Protein AF-A0A5A9EUB4-F1 (afdb_monomer_lite)

Sequence (218 aa):
MANELIPLSQNAKLPLGSIQDYVAGNKIEGDQFNATNAVQNVTGAQPTVNNKIAKAEINLPTNLTPIQRLLQKLDNEVKENTQIQGKLSCLECWYDNHSVDGIDGLVKKLNHAGREAQITRALRFKESFVKVLDEWSLYPSAQRILGRCLADAEGEYNDYIHPLVEELPLETIDRLVTERIVIPISDQFGGGELDMDRRTTTGMVYWLAEQCHIRWHK

pLDDT: mean 75.04, std 27.6, range [24.39, 98.19]

Foldseek 3Di:
DDDDDDDDDDDPPPDPDDPDDDDDDDDDDDDDDDDDDDDDDDDDDDDDDDDDPPPPPPCDPPDDDPLSVLLVLQVVCVVVVPWDPDADPLQVVLQAADDDPPQAFLCSQCVVLVNNVCVVLLVVLLVLLVVLCVVCRGPPSSSNLLSVLLVQLLCQCVVPLQVCLVVDDPVVSVVSSCPRRLVVSQVSQPDGPSHCHSSNSSSSQNNSVNSVSHGSHD

Secondary structure (DSSP, 8-state):
----PPPPPP---------------------------------------------------S---HHHHHHHHHHHHHHTT---SS--HHHHGGGS---SSS--SHHHHHHHTT-GGGHHHHHHHHHHHHHHHHHHTT-HHHHHHHHHHHHHHHHHIIIIIGGGTTTS-HHHHHHHHIIIIIHHHHHHHTTSSS---HHHHHHHHHHHHHTTS--S--

Radius of gyration: 25.48 Å; chains: 1; bounding box: 104×55×50 Å

Structure (mmCIF, N/CA/C/O backbone):
data_AF-A0A5A9EUB4-F1
#
_entry.id   AF-A0A5A9EUB4-F1
#
loop_
_atom_site.group_PDB
_atom_site.id
_atom_site.type_symbol
_atom_site.label_atom_id
_atom_site.label_alt_id
_atom_site.label_comp_id
_atom_site.label_asym_id
_atom_site.label_entity_id
_atom_site.label_seq_id
_atom_site.pdbx_PDB_ins_code
_atom_site.Cartn_x
_atom_site.Cartn_y
_atom_site.Cartn_z
_atom_site.occupancy
_atom_site.B_iso_or_equiv
_atom_site.auth_seq_id
_atom_site.auth_comp_id
_atom_site.auth_asym_id
_atom_site.auth_atom_id
_atom_site.pdbx_PDB_model_num
ATOM 1 N N . MET A 1 1 ? -48.040 -0.526 -14.081 1.00 42.75 1 MET A N 1
ATOM 2 C CA . MET A 1 1 ? -46.950 -0.101 -14.982 1.00 42.75 1 MET A CA 1
ATOM 3 C C . MET A 1 1 ? -45.669 -0.655 -14.399 1.00 42.75 1 MET A C 1
ATOM 5 O O . MET A 1 1 ? -45.392 -0.384 -13.239 1.00 42.75 1 MET A O 1
ATOM 9 N N . ALA A 1 2 ? -45.052 -1.586 -15.124 1.00 33.06 2 ALA A N 1
ATOM 10 C CA . ALA A 1 2 ? -44.003 -2.464 -14.627 1.00 33.06 2 ALA A CA 1
ATOM 11 C C . ALA A 1 2 ? -42.670 -1.725 -14.457 1.00 33.06 2 ALA A C 1
ATOM 13 O O . ALA A 1 2 ? -42.334 -0.834 -15.231 1.00 33.06 2 ALA A O 1
ATOM 14 N N . ASN A 1 3 ? -41.969 -2.125 -13.404 1.00 35.69 3 ASN A N 1
ATOM 15 C CA . ASN A 1 3 ? -40.674 -1.657 -12.948 1.00 35.69 3 ASN A CA 1
ATOM 16 C C . ASN A 1 3 ? -39.624 -2.595 -13.568 1.00 35.69 3 ASN A C 1
ATOM 18 O O . ASN A 1 3 ? -39.619 -3.778 -13.226 1.00 35.69 3 ASN A O 1
ATOM 22 N N . GLU A 1 4 ? -38.777 -2.119 -14.481 1.00 31.89 4 GLU A N 1
ATOM 23 C CA . GLU A 1 4 ? -37.652 -2.914 -14.991 1.00 31.89 4 GLU A CA 1
ATOM 24 C C . GLU A 1 4 ? -36.361 -2.504 -14.281 1.00 31.89 4 GLU A C 1
ATOM 26 O O . GLU A 1 4 ? -35.766 -1.456 -14.528 1.00 31.89 4 GLU A O 1
ATOM 31 N N . LEU A 1 5 ? -35.970 -3.364 -13.342 1.00 33.91 5 LEU A N 1
ATOM 32 C CA . LEU A 1 5 ? -34.666 -3.405 -12.699 1.00 33.91 5 LEU A CA 1
ATOM 33 C C . LEU A 1 5 ? -33.641 -3.951 -13.699 1.00 33.91 5 LEU A C 1
ATOM 35 O O . LEU A 1 5 ? -33.781 -5.073 -14.182 1.00 33.91 5 LEU A O 1
ATOM 39 N N . ILE A 1 6 ? -32.586 -3.186 -13.964 1.00 33.81 6 ILE A N 1
ATOM 40 C CA . ILE A 1 6 ? -31.384 -3.678 -14.645 1.00 33.81 6 ILE A CA 1
ATOM 41 C C . ILE A 1 6 ? -30.583 -4.502 -13.618 1.00 33.81 6 ILE A C 1
ATOM 43 O O . ILE A 1 6 ? -30.228 -3.954 -12.570 1.00 33.81 6 ILE A O 1
ATOM 47 N N . PRO A 1 7 ? -30.290 -5.794 -13.852 1.00 31.59 7 PRO A N 1
ATOM 48 C CA . PRO A 1 7 ? -29.525 -6.594 -12.904 1.00 31.59 7 PRO A CA 1
ATOM 49 C C . PRO A 1 7 ? -28.030 -6.265 -13.005 1.00 31.59 7 PRO A C 1
ATOM 51 O O . PRO A 1 7 ? -27.428 -6.338 -14.077 1.00 31.59 7 PRO A O 1
ATOM 54 N N . LEU A 1 8 ? -27.422 -5.920 -11.865 1.00 30.20 8 LEU A N 1
ATOM 55 C CA . LEU A 1 8 ? -25.971 -5.815 -11.720 1.00 30.20 8 LEU A CA 1
ATOM 56 C C . LEU A 1 8 ? -25.345 -7.201 -11.917 1.00 30.20 8 LEU A C 1
ATOM 58 O O . LEU A 1 8 ? -25.639 -8.151 -11.191 1.00 30.20 8 LEU A O 1
ATOM 62 N N . SER A 1 9 ? -24.510 -7.281 -12.950 1.00 32.72 9 SER A N 1
ATOM 63 C CA . SER A 1 9 ? -23.773 -8.455 -13.403 1.00 32.72 9 SER A CA 1
ATOM 64 C C . SER A 1 9 ? -23.031 -9.168 -12.272 1.00 32.72 9 SER A C 1
ATOM 66 O O . SER A 1 9 ? -22.270 -8.571 -11.513 1.00 32.72 9 SER A O 1
ATOM 68 N N . GLN A 1 10 ? -23.233 -10.480 -12.237 1.00 30.34 10 GLN A N 1
ATOM 69 C CA . GLN A 1 10 ? -22.580 -11.465 -11.390 1.00 30.34 10 GLN A CA 1
ATOM 70 C C . GLN A 1 10 ? -21.082 -11.603 -11.726 1.00 30.34 10 GLN A C 1
ATOM 72 O O . GLN A 1 10 ? -20.691 -11.522 -12.886 1.00 30.34 10 GLN A O 1
ATOM 77 N N . ASN A 1 11 ? -20.274 -11.844 -10.688 1.00 36.06 11 ASN A N 1
ATOM 78 C CA . ASN A 1 11 ? -19.006 -12.589 -10.660 1.00 36.06 11 ASN A CA 1
ATOM 79 C C . ASN A 1 11 ? -18.255 -12.778 -11.995 1.00 36.06 11 ASN A C 1
ATOM 81 O O . ASN A 1 11 ? -18.396 -13.809 -12.653 1.00 36.06 11 ASN A O 1
ATOM 85 N N . ALA A 1 12 ? -17.329 -11.869 -12.310 1.00 26.09 12 ALA A N 1
ATOM 86 C CA . ALA A 1 12 ? -16.241 -12.166 -13.238 1.00 26.09 12 ALA A CA 1
ATOM 87 C C . ALA A 1 12 ? -15.157 -12.974 -12.502 1.00 26.09 12 ALA A C 1
ATOM 89 O O . ALA A 1 12 ? -14.194 -12.436 -11.961 1.00 26.09 12 ALA A O 1
ATOM 90 N N . LYS A 1 13 ? -15.355 -14.292 -12.441 1.00 30.88 13 LYS A N 1
ATOM 91 C CA . LYS A 1 13 ? -14.316 -15.257 -12.078 1.00 30.88 13 LYS A CA 1
ATOM 92 C C . LYS A 1 13 ? -13.362 -15.338 -13.275 1.00 30.88 13 LYS A C 1
ATOM 94 O O . LYS A 1 13 ? -13.752 -15.851 -14.322 1.00 30.88 13 LYS A O 1
ATOM 99 N N . LEU A 1 14 ? -12.156 -14.783 -13.157 1.00 28.53 14 LEU A N 1
ATOM 100 C CA . LEU A 1 14 ? -11.116 -14.957 -14.177 1.00 28.53 14 LEU A CA 1
ATOM 101 C C . LEU A 1 14 ? -10.812 -16.464 -14.319 1.00 28.53 14 LEU A C 1
ATOM 103 O O . LEU A 1 14 ? -10.686 -17.148 -13.297 1.00 28.53 14 LEU A O 1
ATOM 107 N N . PRO A 1 15 ? -10.740 -17.020 -15.541 1.00 26.53 15 PRO A N 1
ATOM 108 C CA . PRO A 1 15 ? -10.524 -18.447 -15.726 1.00 26.53 15 PRO A CA 1
ATOM 109 C C . PRO A 1 15 ? -9.063 -18.801 -15.422 1.00 26.53 15 PRO A C 1
ATOM 111 O O . PRO A 1 15 ? -8.155 -18.430 -16.161 1.00 26.53 15 PRO A O 1
ATOM 114 N N . LEU A 1 16 ? -8.840 -19.554 -14.344 1.00 33.09 16 LEU A N 1
ATOM 115 C CA . LEU A 1 16 ? -7.591 -20.280 -14.116 1.00 33.09 16 LEU A CA 1
ATOM 116 C C . LEU A 1 16 ? -7.571 -21.485 -15.065 1.00 33.09 16 LEU A C 1
ATOM 118 O O . LEU A 1 16 ? -8.216 -22.501 -14.810 1.00 33.09 16 LEU A O 1
ATOM 122 N N . GLY A 1 17 ? -6.884 -21.338 -16.198 1.00 27.50 17 GLY A N 1
ATOM 123 C CA . GLY A 1 17 ? -6.583 -22.446 -17.100 1.00 27.50 17 GLY A CA 1
ATOM 124 C C . GLY A 1 17 ? -5.621 -23.432 -16.435 1.00 27.50 17 GLY A C 1
ATOM 125 O O . GLY A 1 17 ? -4.594 -23.040 -15.889 1.00 27.50 17 GLY A O 1
ATOM 126 N N . SER A 1 18 ? -5.975 -24.714 -16.472 1.00 26.03 18 SER A N 1
ATOM 127 C CA . SER A 1 18 ? -5.187 -25.845 -15.983 1.00 26.03 18 SER A CA 1
ATOM 128 C C . SER A 1 18 ? -3.840 -25.956 -16.707 1.00 26.03 18 SER A C 1
ATOM 130 O O . SER A 1 18 ? -3.810 -26.162 -17.919 1.00 26.03 18 SER A O 1
ATOM 132 N N . ILE A 1 19 ? -2.733 -25.871 -15.966 1.00 28.48 19 ILE A N 1
ATOM 133 C CA . ILE A 1 19 ? -1.380 -26.114 -16.480 1.00 28.48 19 ILE A CA 1
ATOM 134 C C . ILE A 1 19 ? -1.056 -27.593 -16.262 1.00 28.48 19 ILE A C 1
ATOM 136 O O . ILE A 1 19 ? -0.708 -27.994 -15.152 1.00 28.48 19 ILE A O 1
ATOM 140 N N . GLN A 1 20 ? -1.182 -28.411 -17.308 1.00 26.59 20 GLN A N 1
ATOM 141 C CA . GLN A 1 20 ? -0.582 -29.749 -17.302 1.00 26.59 20 GLN A CA 1
ATOM 142 C C . GLN A 1 20 ? 0.137 -30.160 -18.586 1.00 26.59 20 GLN A C 1
ATOM 144 O O . GLN A 1 20 ? 0.770 -31.205 -18.592 1.00 26.59 20 GLN A O 1
ATOM 149 N N . ASP A 1 21 ? 0.201 -29.313 -19.604 1.00 26.91 21 ASP A N 1
ATOM 150 C CA . ASP A 1 21 ? 1.035 -29.569 -20.773 1.00 26.91 21 ASP A CA 1
ATOM 151 C C . ASP A 1 21 ? 1.905 -28.341 -20.988 1.00 26.91 21 ASP A C 1
ATOM 153 O O . ASP A 1 21 ? 1.350 -27.260 -21.078 1.00 26.91 21 ASP A O 1
ATOM 157 N N . TYR A 1 22 ? 3.231 -28.495 -20.937 1.00 26.75 22 TYR A N 1
ATOM 158 C CA . TYR A 1 22 ? 4.267 -27.770 -21.698 1.00 26.75 22 TYR A CA 1
ATOM 159 C C . TYR A 1 22 ? 5.630 -28.003 -21.024 1.00 26.75 22 TYR A C 1
ATOM 161 O O . TYR A 1 22 ? 6.136 -27.204 -20.241 1.00 26.75 22 TYR A O 1
ATOM 169 N N . VAL A 1 23 ? 6.232 -29.148 -21.351 1.00 28.39 23 VAL A N 1
ATOM 170 C CA . VAL A 1 23 ? 7.659 -29.436 -21.164 1.00 28.39 23 VAL A CA 1
ATOM 171 C C . VAL A 1 23 ? 8.315 -29.334 -22.540 1.00 28.39 23 VAL A C 1
ATOM 173 O O . VAL A 1 23 ? 7.938 -30.113 -23.411 1.00 28.39 23 VAL A O 1
ATOM 176 N N . ALA A 1 24 ? 9.281 -28.423 -22.733 1.00 25.78 24 ALA A N 1
ATOM 177 C CA . ALA A 1 24 ? 10.498 -28.640 -23.541 1.00 25.78 24 ALA A CA 1
ATOM 178 C C . ALA A 1 24 ? 11.364 -27.366 -23.711 1.00 25.78 24 ALA A C 1
ATOM 180 O O . ALA A 1 24 ? 10.926 -26.396 -24.318 1.00 25.78 24 ALA A O 1
ATOM 181 N N . GLY A 1 25 ? 12.637 -27.471 -23.295 1.00 24.39 25 GLY A N 1
ATOM 182 C CA . GLY A 1 25 ? 13.804 -26.735 -23.824 1.00 24.39 25 GLY A CA 1
ATOM 183 C C . GLY A 1 25 ? 14.043 -25.324 -23.261 1.00 24.39 25 GLY A C 1
ATOM 184 O O . GLY A 1 25 ? 13.111 -24.563 -23.082 1.00 24.39 25 GLY A O 1
ATOM 185 N N . ASN A 1 26 ? 15.253 -24.851 -22.960 1.00 26.22 26 ASN A N 1
ATOM 186 C CA . ASN A 1 26 ? 16.609 -25.393 -23.028 1.00 26.22 26 ASN A CA 1
ATOM 187 C C . ASN A 1 26 ? 17.474 -24.646 -21.990 1.00 26.22 26 ASN A C 1
ATOM 189 O O . ASN A 1 26 ? 17.298 -23.452 -21.763 1.00 26.22 26 ASN A O 1
ATOM 193 N N . LYS A 1 27 ? 18.429 -25.363 -21.388 1.00 28.70 27 LYS A N 1
ATOM 194 C CA . LYS A 1 27 ? 19.506 -24.843 -20.528 1.00 28.70 27 LYS A CA 1
ATOM 195 C C . LYS A 1 27 ? 20.455 -23.954 -21.346 1.00 28.70 27 LYS A C 1
ATOM 197 O O . LYS A 1 27 ? 20.851 -24.369 -22.432 1.00 28.70 27 LYS A O 1
ATOM 202 N N . ILE A 1 28 ? 20.916 -22.833 -20.787 1.00 30.14 28 ILE A N 1
ATOM 203 C CA . ILE A 1 28 ? 22.169 -22.199 -21.227 1.00 30.14 28 ILE A CA 1
ATOM 204 C C . ILE A 1 28 ? 22.994 -21.828 -19.985 1.00 30.14 28 ILE A C 1
ATOM 206 O O . ILE A 1 28 ? 22.620 -20.953 -19.209 1.00 30.14 28 ILE A O 1
ATOM 210 N N . GLU A 1 29 ? 24.082 -22.571 -19.780 1.00 25.83 29 GLU A N 1
ATOM 211 C CA . GLU A 1 29 ? 25.181 -22.289 -18.851 1.00 25.83 29 GLU A CA 1
ATOM 212 C C . GLU A 1 29 ? 26.332 -21.637 -19.633 1.00 25.83 29 GLU A C 1
ATOM 214 O O . GLU A 1 29 ? 26.641 -22.088 -20.733 1.00 25.83 29 GLU A O 1
ATOM 219 N N . GLY A 1 30 ? 27.007 -20.666 -19.004 1.00 26.28 30 GLY A N 1
ATOM 220 C CA . GLY A 1 30 ? 28.387 -20.268 -19.309 1.00 26.28 30 GLY A CA 1
ATOM 221 C C . GLY A 1 30 ? 28.562 -18.996 -20.142 1.00 26.28 30 GLY A C 1
ATOM 222 O O . GLY A 1 30 ? 28.129 -18.934 -21.282 1.00 26.28 30 GLY A O 1
ATOM 223 N N . ASP A 1 31 ? 29.245 -17.990 -19.585 1.00 30.00 31 ASP A N 1
ATOM 224 C CA . ASP A 1 31 ? 30.606 -17.693 -20.052 1.00 30.00 31 ASP A CA 1
ATOM 225 C C . ASP A 1 31 ? 31.360 -16.721 -19.131 1.00 30.00 31 ASP A C 1
ATOM 227 O O . ASP A 1 31 ? 30.829 -15.732 -18.622 1.00 30.00 31 ASP A O 1
ATOM 231 N N . GLN A 1 32 ? 32.628 -17.063 -18.894 1.00 27.11 32 GLN A N 1
ATOM 232 C CA . GLN A 1 32 ? 33.607 -16.302 -18.125 1.00 27.11 32 GLN A CA 1
ATOM 233 C C . GLN A 1 32 ? 34.338 -15.305 -19.027 1.00 27.11 32 GLN A C 1
ATOM 235 O O . GLN A 1 32 ? 34.775 -15.660 -20.120 1.00 27.11 32 GLN A O 1
ATOM 240 N N . PHE A 1 33 ? 34.540 -14.075 -18.552 1.00 29.94 33 PHE A N 1
ATOM 241 C CA . PHE A 1 33 ? 35.296 -13.058 -19.283 1.00 29.94 33 PHE A CA 1
ATOM 242 C C . PHE A 1 33 ? 36.744 -12.984 -18.769 1.00 29.94 33 PHE A C 1
ATOM 244 O O . PHE A 1 33 ? 36.997 -12.556 -17.643 1.00 29.94 33 PHE A O 1
ATOM 251 N N . ASN A 1 34 ? 37.689 -13.410 -19.612 1.00 27.33 34 ASN A N 1
ATOM 252 C CA . ASN A 1 34 ? 39.134 -13.254 -19.425 1.00 27.33 34 ASN A CA 1
ATOM 253 C C . ASN A 1 34 ? 39.579 -11.847 -19.851 1.00 27.33 34 ASN A C 1
ATOM 255 O O . ASN A 1 34 ? 39.230 -11.381 -20.934 1.00 27.33 34 ASN A O 1
ATOM 259 N N . ALA A 1 35 ? 40.416 -11.202 -19.037 1.00 29.55 35 ALA A N 1
ATOM 260 C CA . ALA A 1 35 ? 41.065 -9.937 -19.364 1.00 29.55 35 ALA A CA 1
ATOM 261 C C . ALA A 1 35 ? 42.562 -10.153 -19.621 1.00 29.55 35 ALA A C 1
ATOM 263 O O . ALA A 1 35 ? 43.300 -10.552 -18.721 1.00 29.55 35 ALA A O 1
ATOM 264 N N . THR A 1 36 ? 43.040 -9.838 -20.827 1.00 29.45 36 THR A N 1
ATOM 265 C CA . THR A 1 36 ? 44.450 -9.495 -21.077 1.00 29.45 36 THR A CA 1
ATOM 266 C C . THR A 1 36 ? 44.557 -8.658 -22.351 1.00 29.45 36 THR A C 1
ATOM 268 O O . THR A 1 36 ? 44.078 -9.085 -23.397 1.00 29.45 36 THR A O 1
ATOM 271 N N . ASN A 1 37 ? 45.167 -7.469 -22.266 1.00 31.09 37 ASN A N 1
ATOM 272 C CA . ASN A 1 37 ? 46.333 -7.075 -23.073 1.00 31.09 37 ASN A CA 1
ATOM 273 C C . ASN A 1 37 ? 46.748 -5.622 -22.791 1.00 31.09 37 ASN A C 1
ATOM 275 O O . ASN A 1 37 ? 45.941 -4.698 -22.809 1.00 31.09 37 ASN A O 1
ATOM 279 N N . ALA A 1 38 ? 48.048 -5.455 -22.557 1.00 28.44 38 ALA A N 1
ATOM 280 C CA . ALA A 1 38 ? 48.774 -4.198 -22.441 1.00 28.44 38 ALA A CA 1
ATOM 281 C C . ALA A 1 38 ? 49.692 -4.030 -23.661 1.00 28.44 38 ALA A C 1
ATOM 283 O O . ALA A 1 38 ? 50.283 -5.025 -24.068 1.00 28.44 38 ALA A O 1
ATOM 284 N N . VAL A 1 39 ? 49.889 -2.800 -24.166 1.00 30.39 39 VAL A N 1
ATOM 285 C CA . VAL A 1 39 ? 51.114 -2.359 -24.879 1.00 30.39 39 VAL A CA 1
ATOM 286 C C . VAL A 1 39 ? 51.312 -0.841 -24.683 1.00 30.39 39 VAL A C 1
ATOM 288 O O . VAL A 1 39 ? 50.345 -0.082 -24.693 1.00 30.39 39 VAL A O 1
ATOM 291 N N . GLN A 1 40 ? 52.567 -0.410 -24.488 1.00 31.11 40 GLN A N 1
ATOM 292 C CA . GLN A 1 40 ? 53.024 0.967 -24.239 1.00 31.11 40 GLN A CA 1
ATOM 293 C C . GLN A 1 40 ? 53.609 1.704 -25.476 1.00 31.11 40 GLN A C 1
ATOM 295 O O . GLN A 1 40 ? 54.261 1.080 -26.304 1.00 31.11 40 GLN A O 1
ATOM 300 N N . ASN A 1 41 ? 53.455 3.045 -25.451 1.00 31.95 41 ASN A N 1
ATOM 301 C CA . ASN A 1 41 ? 54.346 4.184 -25.814 1.00 31.95 41 ASN A CA 1
ATOM 302 C C . ASN A 1 41 ? 54.985 4.375 -27.209 1.00 31.95 41 ASN A C 1
ATOM 304 O O . ASN A 1 41 ? 55.803 3.553 -27.591 1.00 31.95 41 ASN A O 1
ATOM 308 N N . VAL A 1 42 ? 54.829 5.595 -27.792 1.00 29.42 42 VAL A N 1
ATOM 309 C CA . VAL A 1 42 ? 55.926 6.497 -28.273 1.00 29.42 42 VAL A CA 1
ATOM 310 C C . VAL A 1 42 ? 55.485 7.999 -28.327 1.00 29.42 42 VAL A C 1
ATOM 312 O O . VAL A 1 42 ? 54.312 8.307 -28.490 1.00 29.42 42 VAL A O 1
ATOM 315 N N . THR A 1 43 ? 56.462 8.904 -28.162 1.00 28.47 43 THR A N 1
ATOM 316 C CA . THR A 1 43 ? 56.565 10.373 -27.889 1.00 28.47 43 THR A CA 1
ATOM 317 C C . THR A 1 43 ? 56.083 11.445 -28.907 1.00 28.47 43 THR A C 1
ATOM 319 O O . THR A 1 43 ? 56.260 11.260 -30.105 1.00 28.47 43 THR A O 1
ATOM 322 N N . GLY A 1 44 ? 55.728 12.660 -28.411 1.00 25.64 44 GLY A N 1
ATOM 323 C CA . GLY A 1 44 ? 56.150 13.968 -28.995 1.00 25.64 44 GLY A CA 1
ATOM 324 C C . GLY A 1 44 ? 55.126 15.125 -29.208 1.00 25.64 44 GLY A C 1
ATOM 325 O O . GLY A 1 44 ? 54.321 15.053 -30.122 1.00 25.64 44 GLY A O 1
ATOM 326 N N . ALA A 1 45 ? 55.304 16.241 -28.466 1.00 28.47 45 ALA A N 1
ATOM 327 C CA . ALA A 1 45 ? 54.911 17.661 -28.713 1.00 28.47 45 ALA A CA 1
ATOM 328 C C . ALA A 1 45 ? 53.435 18.167 -28.583 1.00 28.47 45 ALA A C 1
ATOM 330 O O . ALA A 1 45 ? 52.489 17.602 -29.113 1.00 28.47 45 ALA A O 1
ATOM 331 N N . GLN A 1 46 ? 53.275 19.316 -27.897 1.00 31.19 46 GLN A N 1
ATOM 332 C CA . GLN A 1 46 ? 52.064 20.150 -27.679 1.00 31.19 46 GLN A CA 1
ATOM 333 C C . GLN A 1 46 ? 52.221 21.497 -28.440 1.00 31.19 46 GLN A C 1
ATOM 335 O O . GLN A 1 46 ? 53.370 21.906 -28.626 1.00 31.19 46 GLN A O 1
ATOM 340 N N . PRO A 1 47 ? 51.143 22.199 -28.882 1.00 36.34 47 PRO A N 1
ATOM 341 C CA . PRO A 1 47 ? 50.361 23.049 -27.966 1.00 36.34 47 PRO A CA 1
ATOM 342 C C . PRO A 1 47 ? 48.832 23.115 -28.210 1.00 36.34 47 PRO A C 1
ATOM 344 O O . PRO A 1 47 ? 48.350 23.425 -29.293 1.00 36.34 47 PRO A O 1
ATOM 347 N N . THR A 1 48 ? 48.086 22.883 -27.127 1.00 31.61 48 THR A N 1
ATOM 348 C CA . THR A 1 48 ? 46.894 23.610 -26.633 1.00 31.61 48 THR A CA 1
ATOM 349 C C . THR A 1 48 ? 46.023 24.422 -27.607 1.00 31.61 48 THR A C 1
ATOM 351 O O . THR A 1 48 ? 46.356 25.552 -27.964 1.00 31.61 48 THR A O 1
ATOM 354 N N . VAL A 1 49 ? 44.785 23.949 -27.804 1.00 30.88 49 VAL A N 1
ATOM 355 C CA . VAL A 1 49 ? 43.595 24.801 -27.983 1.00 30.88 49 VAL A CA 1
ATOM 356 C C . VAL A 1 49 ? 42.576 24.401 -26.914 1.00 30.88 49 VAL A C 1
ATOM 358 O O . VAL A 1 49 ? 41.959 23.341 -26.977 1.00 30.88 49 VAL A O 1
ATOM 361 N N . ASN A 1 50 ? 42.445 25.237 -25.883 1.00 30.92 50 ASN A N 1
ATOM 362 C CA . ASN A 1 50 ? 41.500 25.043 -24.787 1.00 30.92 50 ASN A CA 1
ATOM 363 C C . ASN A 1 50 ? 40.084 25.377 -25.257 1.00 30.92 50 ASN A C 1
ATOM 365 O O . ASN A 1 50 ? 39.705 26.547 -25.260 1.00 30.92 50 ASN A O 1
ATOM 369 N N . ASN A 1 51 ? 39.281 24.364 -25.578 1.00 37.69 51 ASN A N 1
ATOM 370 C CA . ASN A 1 51 ? 37.831 24.518 -25.611 1.00 37.69 51 ASN A CA 1
ATOM 371 C C . ASN A 1 51 ? 37.247 23.809 -24.385 1.00 37.69 51 ASN A C 1
ATOM 373 O O . ASN A 1 51 ? 37.083 22.589 -24.360 1.00 37.69 51 ASN A O 1
ATOM 377 N N . LYS A 1 52 ? 37.018 24.583 -23.318 1.00 39.50 52 LYS A N 1
ATOM 378 C CA . LYS A 1 52 ? 36.377 24.111 -22.088 1.00 39.50 52 LYS A CA 1
ATOM 379 C C . LYS A 1 52 ? 34.908 23.808 -22.380 1.00 39.50 52 LYS A C 1
ATOM 381 O O . LYS A 1 52 ? 34.052 24.666 -22.201 1.00 39.50 52 LYS A O 1
ATOM 386 N N . ILE A 1 53 ? 34.613 22.574 -22.769 1.00 39.09 53 ILE A N 1
ATOM 387 C CA . ILE A 1 53 ? 33.296 21.990 -22.522 1.00 39.09 53 ILE A CA 1
ATOM 388 C C . ILE A 1 53 ? 33.448 21.200 -21.230 1.00 39.09 53 ILE A C 1
ATOM 390 O O . ILE A 1 53 ? 33.889 20.053 -21.233 1.00 39.09 53 ILE A O 1
ATOM 394 N N . ALA A 1 54 ? 33.151 21.852 -20.106 1.00 33.84 54 ALA A N 1
ATOM 395 C CA . ALA A 1 54 ? 32.988 21.162 -18.839 1.00 33.84 54 ALA A CA 1
ATOM 396 C C . ALA A 1 54 ? 31.753 20.261 -18.963 1.00 33.84 54 ALA A C 1
ATOM 398 O O . ALA A 1 54 ? 30.626 20.695 -18.736 1.00 33.84 54 ALA A O 1
ATOM 399 N N . LYS A 1 55 ? 31.956 19.007 -19.376 1.00 37.44 55 LYS A N 1
ATOM 400 C CA . LYS A 1 55 ? 30.993 17.951 -19.080 1.00 37.44 55 LYS A CA 1
ATOM 401 C C . LYS A 1 55 ? 31.044 17.778 -17.571 1.00 37.44 55 LYS A C 1
ATOM 403 O O . LYS A 1 55 ? 32.044 17.311 -17.037 1.00 37.44 55 LYS A O 1
ATOM 408 N N . ALA A 1 56 ? 30.002 18.241 -16.890 1.00 36.59 56 ALA A N 1
ATOM 409 C CA . ALA A 1 56 ? 29.770 17.874 -15.508 1.00 36.59 56 ALA A CA 1
ATOM 410 C C . ALA A 1 56 ? 29.588 16.351 -15.478 1.00 36.59 56 ALA A C 1
ATOM 412 O O . ALA A 1 56 ? 28.521 15.838 -15.807 1.00 36.59 56 ALA A O 1
ATOM 413 N N . GLU A 1 57 ? 30.657 15.622 -15.166 1.00 38.84 57 GLU A N 1
ATOM 414 C CA . GLU A 1 57 ? 30.561 14.233 -14.743 1.00 38.84 57 GLU A CA 1
ATOM 415 C C . GLU A 1 57 ? 29.800 14.240 -13.421 1.00 38.84 57 GLU A C 1
ATOM 417 O O . GLU A 1 57 ? 30.337 14.550 -12.354 1.00 38.84 57 GLU A O 1
ATOM 422 N N . ILE A 1 58 ? 28.498 13.974 -13.508 1.00 45.38 58 ILE A N 1
ATOM 423 C CA . ILE A 1 58 ? 27.681 13.673 -12.344 1.00 45.38 58 ILE A CA 1
ATOM 424 C C . ILE A 1 58 ? 28.246 12.362 -11.799 1.00 45.38 58 ILE A C 1
ATOM 426 O O . ILE A 1 58 ? 27.985 11.291 -12.343 1.00 45.38 58 ILE A O 1
ATOM 430 N N . ASN A 1 59 ? 29.079 12.458 -10.763 1.00 46.53 59 ASN A N 1
ATOM 431 C CA . ASN A 1 59 ? 29.524 11.316 -9.975 1.00 46.53 59 ASN A CA 1
ATOM 432 C C . ASN A 1 59 ? 28.289 10.705 -9.302 1.00 46.53 59 ASN A C 1
ATOM 434 O O . ASN A 1 59 ? 27.916 11.085 -8.193 1.00 46.53 59 ASN A O 1
ATOM 438 N N . LEU A 1 60 ? 27.610 9.799 -10.007 1.00 47.94 60 LEU A N 1
ATOM 439 C CA . LEU A 1 60 ? 26.534 9.002 -9.442 1.00 47.94 60 LEU A CA 1
ATOM 440 C C . LEU A 1 60 ? 27.177 8.038 -8.430 1.00 47.94 60 LEU A C 1
ATOM 442 O O . LEU A 1 60 ? 28.110 7.323 -8.805 1.00 47.94 60 LEU A O 1
ATOM 446 N N . PRO A 1 61 ? 26.753 8.024 -7.155 1.00 51.31 61 PRO A N 1
ATOM 447 C CA . PRO A 1 61 ? 27.365 7.163 -6.152 1.00 51.31 61 PRO A CA 1
ATOM 448 C C . PRO A 1 61 ? 27.286 5.702 -6.607 1.00 51.31 61 PRO A C 1
ATOM 450 O O . PRO A 1 61 ? 26.213 5.176 -6.892 1.00 51.31 61 PRO A O 1
ATOM 453 N N . THR A 1 62 ? 28.439 5.039 -6.663 1.00 61.62 62 THR A N 1
ATOM 454 C CA . THR A 1 62 ? 28.652 3.710 -7.262 1.00 61.62 62 THR A CA 1
ATOM 455 C C . THR A 1 62 ? 27.951 2.558 -6.525 1.00 61.62 62 THR A C 1
ATOM 457 O O . THR A 1 62 ? 28.092 1.402 -6.913 1.00 61.62 62 THR A O 1
ATOM 460 N N . ASN A 1 63 ? 27.174 2.845 -5.475 1.00 78.19 63 ASN A N 1
ATOM 461 C CA . ASN A 1 63 ? 26.412 1.865 -4.706 1.00 78.19 63 ASN A CA 1
ATOM 462 C C . ASN A 1 63 ? 24.917 2.182 -4.758 1.00 78.19 63 ASN A C 1
ATOM 464 O O . ASN A 1 63 ? 24.359 2.792 -3.849 1.00 78.19 63 ASN A O 1
ATOM 468 N N . LEU A 1 64 ? 24.256 1.719 -5.818 1.00 80.50 64 LEU A N 1
ATOM 469 C CA . LEU A 1 64 ? 22.798 1.721 -5.886 1.00 80.50 64 LEU A CA 1
ATOM 470 C C . LEU A 1 64 ? 22.227 0.814 -4.795 1.00 80.50 64 LEU A C 1
ATOM 472 O O . LEU A 1 64 ? 22.678 -0.331 -4.627 1.00 80.50 64 LEU A O 1
ATOM 476 N N . THR A 1 65 ? 21.202 1.304 -4.105 1.00 86.69 65 THR A N 1
ATOM 477 C CA . THR A 1 65 ? 20.387 0.500 -3.189 1.00 86.69 65 THR A CA 1
ATOM 478 C C . THR A 1 65 ? 19.701 -0.647 -3.946 1.00 86.69 65 THR A C 1
ATOM 480 O O . THR A 1 65 ? 19.516 -0.562 -5.166 1.00 86.69 65 THR A O 1
ATOM 483 N N . PRO A 1 66 ? 19.282 -1.730 -3.264 1.00 87.44 66 PRO A N 1
ATOM 484 C CA . PRO A 1 66 ? 18.578 -2.832 -3.921 1.00 87.44 66 PRO A CA 1
ATOM 485 C C . PRO A 1 66 ? 17.352 -2.384 -4.727 1.00 87.44 66 PRO A C 1
ATOM 487 O O . PRO A 1 66 ? 17.106 -2.924 -5.802 1.00 87.44 66 PRO A O 1
ATOM 490 N N . ILE A 1 67 ? 16.623 -1.369 -4.245 1.00 87.94 67 ILE A N 1
ATOM 491 C CA . ILE A 1 67 ? 15.433 -0.858 -4.931 1.00 87.94 67 ILE A CA 1
ATOM 492 C C . ILE A 1 67 ? 15.788 -0.050 -6.181 1.00 87.94 67 ILE A C 1
ATOM 494 O O . ILE A 1 67 ? 15.206 -0.272 -7.236 1.00 87.94 67 ILE A O 1
ATOM 498 N N . GLN A 1 68 ? 16.830 0.783 -6.119 1.00 88.25 68 GLN A N 1
ATOM 499 C CA . GLN A 1 68 ? 17.325 1.520 -7.286 1.00 88.25 68 GLN A CA 1
ATOM 500 C C . GLN A 1 68 ? 17.826 0.579 -8.388 1.00 88.25 68 GLN A C 1
ATOM 502 O O . GLN A 1 68 ? 17.624 0.850 -9.567 1.00 88.25 68 GLN A O 1
ATOM 507 N N . ARG A 1 69 ? 18.436 -0.558 -8.023 1.00 90.50 69 ARG A N 1
ATOM 508 C CA . ARG A 1 69 ? 18.822 -1.588 -9.004 1.00 90.50 69 ARG A CA 1
ATOM 509 C C . ARG A 1 69 ? 17.610 -2.230 -9.672 1.00 90.50 69 ARG A C 1
ATOM 511 O O . ARG A 1 69 ? 17.691 -2.555 -10.850 1.00 90.50 69 ARG A O 1
ATOM 518 N N . LEU A 1 70 ? 16.519 -2.450 -8.935 1.00 90.75 70 LEU A N 1
ATOM 519 C CA . LEU A 1 70 ? 15.283 -2.989 -9.507 1.00 90.75 70 LEU A CA 1
ATOM 520 C C . LEU A 1 70 ? 14.615 -1.982 -10.445 1.00 90.75 70 LEU A C 1
ATOM 522 O O . LEU A 1 70 ? 14.198 -2.380 -11.524 1.00 90.75 70 LEU A O 1
ATOM 526 N N . LEU A 1 71 ? 14.585 -0.698 -10.083 1.00 90.75 71 LEU A N 1
ATOM 527 C CA . LEU A 1 71 ? 14.056 0.362 -10.947 1.00 90.75 71 LEU A CA 1
ATOM 528 C C . LEU A 1 71 ? 14.852 0.469 -12.255 1.00 90.75 71 LEU A C 1
ATOM 530 O O . LEU A 1 71 ? 14.270 0.421 -13.328 1.00 90.75 71 LEU A O 1
ATOM 534 N N . GLN A 1 72 ? 16.187 0.464 -12.189 1.00 90.56 72 GLN A N 1
ATOM 535 C CA . GLN A 1 72 ? 17.012 0.453 -13.404 1.00 90.56 72 GLN A CA 1
ATOM 536 C C . GLN A 1 72 ? 16.804 -0.794 -14.269 1.00 90.56 72 GLN A C 1
ATOM 538 O O . GLN A 1 72 ? 16.867 -0.719 -15.495 1.00 90.56 72 GLN A O 1
ATOM 543 N N . LYS A 1 73 ? 16.594 -1.961 -13.648 1.00 92.25 73 LYS A N 1
ATOM 544 C CA . LYS A 1 73 ? 16.260 -3.179 -14.394 1.00 92.25 73 LYS A CA 1
ATOM 545 C C . LYS A 1 73 ? 14.902 -3.056 -15.066 1.00 92.25 73 LYS A C 1
ATOM 547 O O . LYS A 1 73 ? 14.800 -3.440 -16.223 1.00 92.25 73 LYS A O 1
ATOM 552 N N . LEU A 1 74 ? 13.912 -2.494 -14.377 1.00 92.75 74 LEU A N 1
ATOM 553 C CA . LEU A 1 74 ? 12.596 -2.243 -14.945 1.00 92.75 74 LEU A CA 1
ATOM 554 C C . LEU A 1 74 ? 12.684 -1.313 -16.158 1.00 92.75 74 LEU A C 1
ATOM 556 O O . LEU A 1 74 ? 12.144 -1.651 -17.203 1.00 92.75 74 LEU A O 1
ATOM 560 N N . ASP A 1 75 ? 13.434 -0.214 -16.070 1.00 91.88 75 ASP A N 1
ATOM 561 C CA . ASP A 1 75 ? 13.613 0.703 -17.204 1.00 91.88 75 ASP A CA 1
ATOM 562 C C . ASP A 1 75 ? 14.176 -0.017 -18.440 1.00 91.88 75 ASP A C 1
ATOM 564 O O . ASP A 1 75 ? 13.800 0.279 -19.574 1.00 91.88 75 ASP A O 1
ATOM 568 N N . ASN A 1 76 ? 15.088 -0.972 -18.238 1.00 92.31 76 ASN A N 1
ATOM 569 C CA . ASN A 1 76 ? 15.638 -1.782 -19.324 1.00 92.31 76 ASN A CA 1
ATOM 570 C C . ASN A 1 76 ? 14.626 -2.820 -19.830 1.00 92.31 76 ASN A C 1
ATOM 572 O O . ASN A 1 76 ? 14.500 -2.999 -21.037 1.00 92.31 76 ASN A O 1
ATOM 576 N N . GLU A 1 77 ? 13.886 -3.479 -18.935 1.00 93.88 77 GLU A N 1
ATOM 577 C CA . GLU A 1 77 ? 12.818 -4.419 -19.299 1.00 93.88 77 GLU A CA 1
ATOM 578 C C . GLU A 1 77 ? 11.732 -3.733 -20.140 1.00 93.88 77 GLU A C 1
ATOM 580 O O . GLU A 1 77 ? 11.285 -4.310 -21.127 1.00 93.88 77 GLU A O 1
ATOM 585 N N . VAL A 1 78 ? 11.359 -2.493 -19.812 1.00 92.12 78 VAL A N 1
ATOM 586 C CA . VAL A 1 78 ? 10.399 -1.688 -20.584 1.00 92.12 78 VAL A CA 1
ATOM 587 C C . VAL A 1 78 ? 10.965 -1.325 -21.956 1.00 92.12 78 VAL A C 1
ATOM 589 O O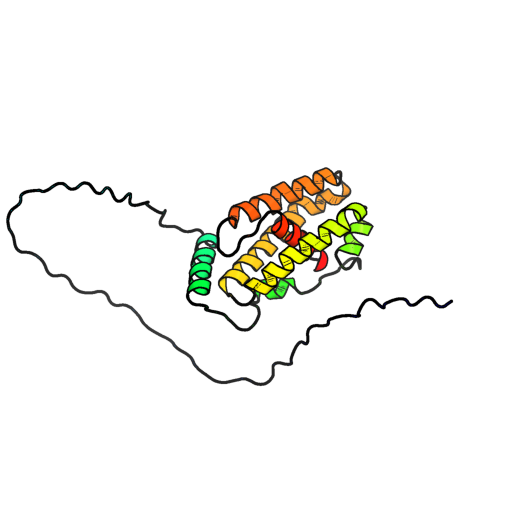 . VAL A 1 78 ? 10.298 -1.543 -22.966 1.00 92.12 78 VAL A O 1
ATOM 592 N N . LYS A 1 79 ? 12.208 -0.824 -22.022 1.00 92.81 79 LYS A N 1
ATOM 593 C CA . LYS A 1 79 ? 12.857 -0.442 -23.294 1.00 92.81 79 LYS A CA 1
ATOM 594 C C . LYS A 1 79 ? 12.980 -1.607 -24.269 1.00 92.81 79 LYS A C 1
ATOM 596 O O . LYS A 1 79 ? 12.737 -1.436 -25.458 1.00 92.81 79 LYS A O 1
ATOM 601 N N . GLU A 1 80 ? 13.336 -2.779 -23.756 1.00 94.00 80 GLU A N 1
ATOM 602 C CA . GLU A 1 80 ? 13.526 -3.994 -24.551 1.00 94.00 80 GLU A CA 1
ATOM 603 C C . GLU A 1 80 ? 12.243 -4.840 -24.659 1.00 94.00 80 GLU A C 1
ATOM 605 O O . GLU A 1 80 ? 12.267 -5.922 -25.243 1.00 94.00 80 GLU A O 1
ATOM 610 N N . ASN A 1 81 ? 11.126 -4.387 -24.073 1.00 89.88 81 ASN A N 1
ATOM 611 C CA . ASN A 1 81 ? 9.865 -5.128 -23.956 1.00 89.88 81 ASN A CA 1
ATOM 612 C C . ASN A 1 81 ? 10.054 -6.575 -23.441 1.00 89.88 81 ASN A C 1
ATOM 614 O O . ASN A 1 81 ? 9.448 -7.532 -23.928 1.00 89.88 81 ASN A O 1
ATOM 618 N N . THR A 1 82 ? 10.945 -6.747 -22.464 1.00 91.69 82 THR A N 1
ATOM 619 C CA . THR A 1 82 ? 11.266 -8.042 -21.860 1.00 91.69 82 THR A CA 1
ATOM 620 C C . THR A 1 82 ? 10.215 -8.400 -20.818 1.00 91.69 82 THR A C 1
ATOM 622 O O . THR A 1 82 ? 10.249 -7.925 -19.684 1.00 91.69 82 THR A O 1
ATOM 625 N N . GLN A 1 83 ? 9.290 -9.268 -21.213 1.00 92.25 83 GLN A N 1
ATOM 626 C CA . GLN A 1 83 ? 8.167 -9.711 -20.393 1.00 92.25 83 GLN A CA 1
ATOM 627 C C . GLN A 1 83 ? 8.280 -11.197 -20.051 1.00 92.25 83 GLN A C 1
ATOM 629 O O . GLN A 1 83 ? 8.888 -11.981 -20.782 1.00 92.25 83 GLN A O 1
ATOM 634 N N . ILE A 1 84 ? 7.666 -11.593 -18.940 1.00 88.94 84 ILE A N 1
ATOM 635 C CA . ILE A 1 84 ? 7.515 -12.996 -18.547 1.00 88.94 84 ILE A CA 1
ATOM 636 C C . ILE A 1 84 ? 6.052 -13.416 -18.560 1.00 88.94 84 ILE A C 1
ATOM 638 O O . ILE A 1 84 ? 5.143 -12.601 -18.424 1.00 88.94 84 ILE A O 1
ATOM 642 N N . GLN A 1 85 ? 5.835 -14.723 -18.690 1.00 84.38 85 GLN A N 1
ATOM 643 C CA . GLN A 1 85 ? 4.531 -15.325 -18.459 1.00 84.38 85 GLN A CA 1
ATOM 644 C C . GLN A 1 85 ? 4.385 -15.678 -16.977 1.00 84.38 85 GLN A C 1
ATOM 646 O O . GLN A 1 85 ? 5.250 -16.339 -16.404 1.00 84.38 85 GLN A O 1
ATOM 651 N N . GLY A 1 86 ? 3.266 -15.270 -16.381 1.00 83.25 86 GLY A N 1
ATOM 652 C CA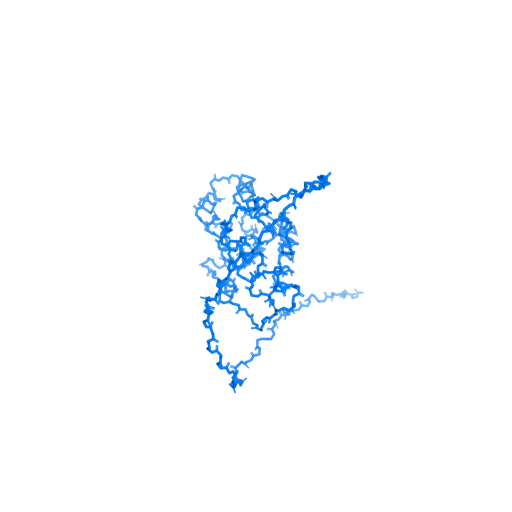 . GLY A 1 86 ? 2.907 -15.618 -15.008 1.00 83.25 86 GLY A CA 1
ATOM 653 C C . GLY A 1 86 ? 3.410 -14.645 -13.939 1.00 83.25 86 GLY A C 1
ATOM 654 O O . GLY A 1 86 ? 4.158 -13.698 -14.199 1.00 83.25 86 GLY A O 1
ATOM 655 N N . LYS A 1 87 ? 2.950 -14.889 -12.708 1.00 85.56 87 LYS A N 1
ATOM 656 C CA . LYS A 1 87 ? 3.328 -14.113 -11.527 1.00 85.56 87 LYS A CA 1
ATOM 657 C C . LYS A 1 87 ? 4.516 -14.763 -10.825 1.00 85.56 87 LYS A C 1
ATOM 659 O O . LYS A 1 87 ? 4.606 -15.980 -10.722 1.00 85.56 87 LYS A O 1
ATOM 664 N N . LEU A 1 88 ? 5.433 -13.942 -10.335 1.00 90.25 88 LEU A N 1
ATOM 665 C CA . LEU A 1 88 ? 6.499 -14.354 -9.439 1.00 90.25 88 LEU A CA 1
ATOM 666 C C . LEU A 1 88 ? 5.913 -14.631 -8.057 1.00 90.25 88 LEU A C 1
ATOM 668 O O . LEU A 1 88 ? 5.024 -13.909 -7.603 1.00 90.25 88 LEU A O 1
ATOM 672 N N . SER A 1 89 ? 6.492 -15.597 -7.346 1.00 84.12 89 SER A N 1
ATOM 673 C CA . SER A 1 89 ? 6.056 -15.973 -5.995 1.00 84.12 89 SER A CA 1
ATOM 674 C C . SER A 1 89 ? 6.003 -14.793 -5.017 1.00 84.12 89 SER A C 1
ATOM 676 O O . SER A 1 89 ? 5.124 -14.748 -4.166 1.00 84.12 89 SER A O 1
ATOM 678 N N . CYS A 1 90 ? 6.892 -13.801 -5.174 1.00 85.88 90 CYS A N 1
ATOM 679 C CA . CYS A 1 90 ? 6.922 -12.590 -4.345 1.00 85.88 90 CYS A CA 1
ATOM 680 C C . CYS A 1 90 ? 5.688 -11.690 -4.494 1.00 85.88 90 CYS A C 1
ATOM 682 O O . CYS A 1 90 ? 5.448 -10.851 -3.631 1.00 85.88 90 CYS A O 1
ATOM 684 N N . LEU A 1 91 ? 4.957 -11.818 -5.603 1.00 90.12 91 LEU A N 1
ATOM 685 C CA . LEU A 1 91 ? 3.715 -11.098 -5.856 1.00 90.12 91 LEU A CA 1
ATOM 686 C C . LEU A 1 91 ? 2.498 -12.027 -5.718 1.00 90.12 91 LEU A C 1
ATOM 688 O O . LEU A 1 91 ? 1.445 -11.593 -5.266 1.00 90.12 91 LEU A O 1
ATOM 692 N N . GLU A 1 92 ? 2.639 -13.298 -6.094 1.00 91.00 92 GLU A N 1
ATOM 693 C CA . GLU A 1 92 ? 1.569 -14.298 -6.063 1.00 91.00 92 GLU A CA 1
ATOM 694 C C . GLU A 1 92 ? 1.013 -14.533 -4.654 1.00 91.00 92 GLU A C 1
ATOM 696 O O . GLU A 1 92 ? -0.206 -14.555 -4.498 1.00 91.00 92 GLU A O 1
ATOM 701 N N . CYS A 1 93 ? 1.873 -14.585 -3.629 1.00 88.94 93 CYS A N 1
ATOM 702 C CA . CYS A 1 93 ? 1.454 -14.806 -2.238 1.00 88.94 93 CYS A CA 1
ATOM 703 C C . CYS A 1 93 ? 0.466 -13.756 -1.702 1.00 88.94 93 CYS A C 1
ATOM 705 O O . CYS A 1 93 ? -0.251 -14.015 -0.744 1.00 88.94 93 CYS A O 1
ATOM 707 N N . TRP A 1 94 ? 0.398 -12.573 -2.317 1.00 92.44 94 TRP A N 1
ATOM 708 C CA . TRP A 1 94 ? -0.493 -11.498 -1.880 1.00 92.44 94 TRP A CA 1
ATOM 709 C C . TRP A 1 94 ? -1.938 -11.653 -2.359 1.00 92.44 94 TRP A C 1
ATOM 711 O O . TRP A 1 94 ? -2.810 -10.936 -1.875 1.00 92.44 94 TRP A O 1
ATOM 721 N N . TYR A 1 95 ? -2.203 -12.551 -3.310 1.00 90.25 95 TYR A N 1
ATOM 722 C CA . TYR A 1 95 ? -3.554 -12.795 -3.830 1.00 90.25 95 TYR A CA 1
ATOM 723 C C . TYR A 1 95 ? -4.355 -13.787 -2.985 1.00 90.25 95 TYR A C 1
ATOM 725 O O . TYR A 1 95 ? -5.569 -13.897 -3.169 1.00 90.25 95 TYR A O 1
ATOM 733 N N . ASP A 1 96 ? -3.695 -14.495 -2.073 1.00 85.88 96 ASP A N 1
ATOM 734 C CA . ASP A 1 96 ? -4.364 -15.398 -1.153 1.00 85.88 96 ASP A CA 1
ATOM 735 C C . ASP A 1 96 ? -5.049 -14.592 -0.045 1.00 85.88 96 ASP A C 1
ATOM 737 O O . ASP A 1 96 ? -4.461 -13.702 0.571 1.00 85.88 96 ASP A O 1
ATOM 741 N N . ASN A 1 97 ? -6.330 -14.891 0.183 1.00 76.19 97 ASN A N 1
ATOM 742 C CA . ASN A 1 97 ? -7.125 -14.229 1.207 1.00 76.19 97 ASN A CA 1
ATOM 743 C C . ASN A 1 97 ? -7.007 -14.988 2.534 1.00 76.19 97 ASN A C 1
ATOM 745 O O . ASN A 1 97 ? -7.363 -16.166 2.614 1.00 76.19 97 ASN A O 1
ATOM 749 N N . HIS A 1 98 ? -6.556 -14.295 3.578 1.00 71.88 98 HIS A N 1
ATOM 750 C CA . HIS A 1 98 ? -6.360 -14.854 4.916 1.00 71.88 98 HIS A CA 1
ATOM 751 C C . HIS A 1 98 ? -7.303 -14.225 5.944 1.00 71.88 98 HIS A C 1
ATOM 753 O O . HIS A 1 98 ? -6.879 -13.568 6.892 1.00 71.88 98 HIS A O 1
ATOM 759 N N . SER A 1 99 ? -8.608 -14.414 5.767 1.00 76.94 99 SER A N 1
ATOM 760 C CA . SER A 1 99 ? -9.571 -13.970 6.774 1.00 76.94 99 SER A CA 1
ATOM 761 C C . SER A 1 99 ? -9.552 -14.848 8.023 1.00 76.94 99 SER A C 1
ATOM 763 O O . SER A 1 99 ? -9.636 -16.074 7.934 1.00 76.94 99 SER A O 1
ATOM 765 N N . VAL A 1 100 ? -9.474 -14.206 9.190 1.00 77.69 100 VAL A N 1
ATOM 766 C CA . VAL A 1 100 ? -9.444 -14.862 10.510 1.00 77.69 100 VAL A CA 1
ATOM 767 C C . VAL A 1 100 ? -10.712 -14.555 11.322 1.00 77.69 100 VAL A C 1
ATOM 769 O O . VAL A 1 100 ? -11.106 -15.344 12.176 1.00 77.69 100 VAL A O 1
ATOM 772 N N . ASP A 1 101 ? -11.377 -13.435 11.031 1.00 82.12 101 ASP A N 1
ATOM 773 C CA . ASP A 1 101 ? -12.514 -12.878 11.781 1.00 82.12 101 ASP A CA 1
ATOM 774 C C . ASP A 1 101 ? -13.862 -12.996 11.039 1.00 82.12 101 ASP A C 1
ATOM 776 O O . ASP A 1 101 ? -14.918 -12.700 11.602 1.00 82.12 101 ASP A O 1
ATOM 780 N N . GLY A 1 102 ? -13.852 -13.453 9.781 1.00 84.50 102 GLY A N 1
ATOM 781 C CA . GLY A 1 102 ? -15.046 -13.582 8.941 1.00 84.50 102 GLY A CA 1
ATOM 782 C C . GLY A 1 102 ? -15.550 -12.259 8.347 1.00 84.50 102 GLY A C 1
ATOM 783 O O . GLY A 1 102 ? -16.607 -12.235 7.703 1.00 84.50 102 GLY A O 1
ATOM 784 N N . ILE A 1 103 ? -14.819 -11.152 8.524 1.00 88.38 103 ILE A N 1
ATOM 785 C CA . ILE A 1 103 ? -15.142 -9.838 7.957 1.00 88.38 103 ILE A CA 1
ATOM 786 C C . ILE A 1 103 ? -14.359 -9.658 6.652 1.00 88.38 103 ILE A C 1
ATOM 788 O O . ILE A 1 103 ? -13.362 -8.940 6.550 1.00 88.38 103 ILE A O 1
ATOM 792 N N . ASP A 1 104 ? -14.867 -10.316 5.612 1.00 89.12 104 ASP A N 1
ATOM 793 C CA . ASP A 1 104 ? -14.177 -10.387 4.323 1.00 89.12 104 ASP A CA 1
ATOM 794 C C . ASP A 1 104 ? -14.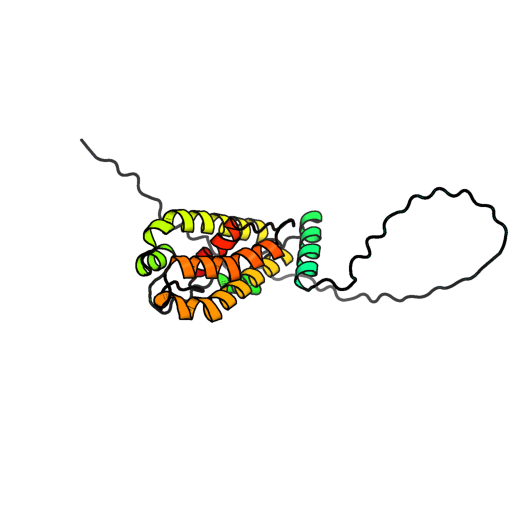437 -9.180 3.429 1.00 89.12 104 ASP A C 1
ATOM 796 O O . ASP A 1 104 ? -15.583 -8.789 3.169 1.00 89.12 104 ASP A O 1
ATOM 800 N N . GLY A 1 105 ? -13.353 -8.672 2.852 1.00 91.19 105 GLY A N 1
ATOM 801 C CA . GLY A 1 105 ? -13.394 -7.641 1.831 1.00 91.19 105 GLY A CA 1
ATOM 802 C C . GLY A 1 105 ? -13.488 -6.224 2.391 1.00 91.19 105 GLY A C 1
ATOM 803 O O . GLY A 1 105 ? -13.993 -5.952 3.482 1.00 91.19 105 GLY A O 1
ATOM 804 N N . LEU A 1 106 ? -13.003 -5.283 1.585 1.00 94.69 106 LEU A N 1
ATOM 805 C CA . LEU A 1 106 ? -12.790 -3.897 1.992 1.00 94.69 106 LEU A CA 1
ATOM 806 C C . LEU A 1 106 ? -14.059 -3.218 2.525 1.00 94.69 106 LEU A C 1
ATOM 808 O O . LEU A 1 106 ? -14.024 -2.570 3.566 1.00 94.69 106 LEU A O 1
ATOM 812 N N . VAL A 1 107 ? -15.187 -3.376 1.828 1.00 96.12 107 VAL A N 1
ATOM 813 C CA . VAL A 1 107 ? -16.449 -2.708 2.188 1.00 96.12 107 VAL A CA 1
ATOM 814 C C . VAL A 1 107 ? -16.940 -3.156 3.564 1.00 96.12 107 VAL A C 1
ATOM 816 O O . VAL A 1 107 ? -17.300 -2.314 4.384 1.00 96.12 107 VAL A O 1
ATOM 819 N N . LYS A 1 108 ? -16.920 -4.466 3.846 1.00 94.69 108 LYS A N 1
ATOM 820 C CA . LYS A 1 108 ? -17.361 -4.991 5.145 1.00 94.69 108 LYS A CA 1
ATOM 821 C C . LYS A 1 108 ? -16.460 -4.499 6.274 1.00 94.69 108 LYS A C 1
ATOM 823 O O . LYS A 1 108 ? -16.973 -4.074 7.303 1.00 94.69 108 LYS A O 1
ATOM 828 N N . LYS A 1 109 ? -15.142 -4.475 6.051 1.00 93.81 109 LYS A N 1
ATOM 829 C CA . LYS A 1 109 ? -14.163 -3.974 7.026 1.00 93.81 109 LYS A CA 1
ATOM 830 C C . LYS A 1 109 ? -14.346 -2.497 7.346 1.00 93.81 109 LYS A C 1
ATOM 832 O O . LYS A 1 109 ? -14.287 -2.122 8.510 1.00 93.81 109 LYS A O 1
ATOM 837 N N . LEU A 1 110 ? -14.578 -1.667 6.328 1.00 95.38 110 LEU A N 1
ATOM 838 C CA . LEU A 1 110 ? -14.805 -0.235 6.526 1.00 95.38 110 LEU A CA 1
ATOM 839 C C . LEU A 1 110 ? -16.131 0.038 7.239 1.00 95.38 110 LEU A C 1
ATOM 841 O O . LEU A 1 110 ? -16.153 0.875 8.133 1.00 95.38 110 LEU A O 1
ATOM 845 N N . ASN A 1 111 ? -17.204 -0.684 6.902 1.00 95.62 111 ASN A N 1
ATOM 846 C CA . ASN A 1 111 ? -18.467 -0.594 7.643 1.00 95.62 111 ASN A CA 1
ATOM 847 C C . ASN A 1 111 ? -18.272 -0.981 9.114 1.00 95.62 111 ASN A C 1
ATOM 849 O O . ASN A 1 111 ? -18.700 -0.263 10.007 1.00 95.62 111 ASN A O 1
ATOM 853 N N . HIS A 1 112 ? -17.589 -2.099 9.372 1.00 93.94 112 HIS A N 1
ATOM 854 C CA . HIS A 1 112 ? -17.344 -2.561 10.737 1.00 93.94 112 HIS A CA 1
ATOM 855 C C . HIS A 1 112 ? -16.528 -1.550 11.559 1.00 93.94 112 HIS A C 1
ATOM 857 O O . HIS A 1 112 ? -16.786 -1.362 12.741 1.00 93.94 112 HIS A O 1
ATOM 863 N N . ALA A 1 113 ? -15.590 -0.851 10.918 1.00 93.25 113 ALA A N 1
ATOM 864 C CA . ALA A 1 113 ? -14.761 0.174 11.546 1.00 93.25 113 ALA A CA 1
ATOM 865 C C . ALA A 1 113 ? -15.417 1.574 11.626 1.00 93.25 113 ALA A C 1
ATOM 867 O O . ALA A 1 113 ? -14.732 2.532 11.981 1.00 93.25 113 ALA A O 1
ATOM 868 N N . GLY A 1 114 ? -16.696 1.736 11.254 1.00 94.44 114 GLY A N 1
ATOM 869 C CA . GLY A 1 114 ? -17.387 3.037 11.265 1.00 94.44 114 GLY A CA 1
ATOM 870 C C . GLY A 1 114 ? -16.837 4.048 10.245 1.00 94.44 114 GLY A C 1
ATOM 871 O O . GLY A 1 114 ? -16.747 5.246 10.519 1.00 94.44 114 GLY A O 1
ATOM 872 N N . ARG A 1 115 ? -16.382 3.559 9.082 1.00 94.50 115 ARG A N 1
ATOM 873 C CA . ARG A 1 115 ? -15.729 4.331 8.005 1.00 94.50 115 ARG A CA 1
ATOM 874 C C . ARG A 1 115 ? -16.560 4.371 6.721 1.00 94.50 115 ARG A C 1
ATOM 876 O O . ARG A 1 115 ? -16.017 4.468 5.619 1.00 94.50 115 ARG A O 1
ATOM 883 N N . GLU A 1 116 ? -17.882 4.317 6.830 1.00 95.62 116 GLU A N 1
ATOM 884 C CA . GLU A 1 116 ? -18.807 4.206 5.697 1.00 95.62 116 GLU A CA 1
ATOM 885 C C . GLU A 1 116 ? -18.651 5.359 4.700 1.00 95.62 116 GLU A C 1
ATOM 887 O O . GLU A 1 116 ? -18.649 5.156 3.484 1.00 95.62 116 GLU A O 1
ATOM 892 N N . ALA A 1 117 ? -18.420 6.571 5.21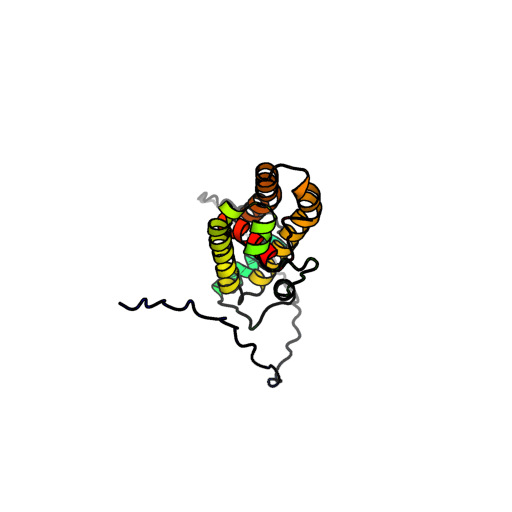3 1.00 95.75 117 ALA A N 1
ATOM 893 C CA . ALA A 1 117 ? -18.202 7.767 4.403 1.00 95.75 117 ALA A CA 1
ATOM 894 C C . ALA A 1 117 ? -16.978 7.661 3.468 1.00 95.75 117 ALA A C 1
ATOM 896 O O . ALA A 1 117 ? -16.901 8.369 2.463 1.00 95.75 117 ALA A O 1
ATOM 897 N N . GLN A 1 118 ? -16.021 6.776 3.770 1.00 94.75 118 GLN A N 1
ATOM 898 C CA . GLN A 1 118 ? -14.790 6.609 2.996 1.00 94.75 118 GLN A CA 1
ATOM 899 C C . GLN A 1 118 ? -14.919 5.562 1.878 1.00 94.75 118 GLN A C 1
ATOM 901 O O . GLN A 1 118 ? -14.076 5.539 0.981 1.00 94.75 118 GLN A O 1
ATOM 906 N N . ILE A 1 119 ? -15.967 4.730 1.872 1.00 97.31 119 ILE A N 1
ATOM 907 C CA . ILE A 1 119 ? -16.071 3.541 1.006 1.00 97.31 119 ILE A CA 1
ATOM 908 C C . ILE A 1 119 ? -15.928 3.875 -0.480 1.00 97.31 119 ILE A C 1
ATOM 910 O O . ILE A 1 119 ? -15.118 3.261 -1.176 1.00 97.31 119 ILE A O 1
ATOM 914 N N . THR A 1 120 ? -16.663 4.872 -0.975 1.00 97.81 120 THR A N 1
ATOM 915 C CA . THR A 1 120 ? -16.615 5.258 -2.396 1.00 97.81 120 THR A CA 1
ATOM 916 C C . THR A 1 120 ? -15.209 5.683 -2.815 1.00 97.81 120 THR A C 1
ATOM 918 O O . THR A 1 120 ? -14.718 5.295 -3.878 1.00 97.81 120 THR A O 1
ATOM 921 N N . ARG A 1 121 ? -14.528 6.461 -1.965 1.00 97.06 121 ARG A N 1
ATOM 922 C CA . ARG A 1 121 ? -13.144 6.878 -2.207 1.00 97.06 121 ARG A CA 1
ATOM 923 C C . ARG A 1 121 ? -12.199 5.680 -2.149 1.00 97.06 121 ARG A C 1
ATOM 925 O O . ARG A 1 121 ? -11.347 5.557 -3.027 1.00 97.06 121 ARG A O 1
ATOM 932 N N . ALA A 1 122 ? -12.373 4.803 -1.165 1.00 97.44 122 ALA A N 1
ATOM 933 C CA . ALA A 1 122 ? -11.529 3.637 -0.960 1.00 97.44 122 ALA A CA 1
ATOM 934 C C . ALA A 1 122 ? -11.574 2.679 -2.155 1.00 97.44 122 ALA A C 1
ATOM 936 O O . ALA A 1 122 ? -10.528 2.296 -2.671 1.00 97.44 122 ALA A O 1
ATOM 937 N N . LEU A 1 123 ? -12.768 2.385 -2.675 1.00 98.19 123 LEU A N 1
ATOM 938 C CA . LEU A 1 123 ? -12.943 1.548 -3.864 1.00 98.19 123 LEU A CA 1
ATOM 939 C C . LEU A 1 123 ? -12.286 2.159 -5.106 1.00 98.19 123 LEU A C 1
ATOM 941 O O . LEU A 1 123 ? -11.593 1.458 -5.839 1.00 98.19 123 LEU A O 1
ATOM 945 N N . ARG A 1 124 ? -12.443 3.470 -5.327 1.00 98.06 124 ARG A N 1
ATOM 946 C CA . ARG A 1 124 ? -11.811 4.160 -6.464 1.00 98.06 124 ARG A CA 1
ATOM 947 C C . ARG A 1 124 ? -10.284 4.134 -6.381 1.00 98.06 124 ARG A C 1
ATOM 949 O O . ARG A 1 124 ? -9.603 4.019 -7.400 1.00 98.06 124 ARG A O 1
ATOM 956 N N . PHE A 1 125 ? -9.739 4.301 -5.182 1.00 97.81 125 PHE A N 1
ATOM 957 C CA . PHE A 1 125 ? -8.293 4.313 -4.981 1.00 97.81 125 PHE A CA 1
ATOM 958 C C . PHE A 1 125 ? -7.734 2.903 -5.131 1.00 97.81 125 PHE A C 1
ATOM 960 O O . PHE A 1 125 ? -6.772 2.716 -5.868 1.00 97.81 125 PHE A O 1
ATOM 967 N N . LYS A 1 126 ? -8.403 1.907 -4.545 1.00 97.81 126 LYS A N 1
ATOM 968 C CA . LYS A 1 126 ? -8.099 0.489 -4.743 1.00 97.81 126 LYS A CA 1
ATOM 969 C C . LYS A 1 126 ? -8.037 0.125 -6.226 1.00 97.81 126 LYS A C 1
ATOM 971 O O . LYS A 1 126 ? -7.052 -0.445 -6.672 1.00 97.81 126 LYS A O 1
ATOM 976 N N . GLU A 1 127 ? -9.045 0.521 -7.000 1.00 97.62 127 GLU A N 1
ATOM 977 C CA . GLU A 1 127 ? -9.085 0.301 -8.451 1.00 97.62 127 GLU A CA 1
ATOM 978 C C . GLU A 1 127 ? -7.883 0.927 -9.176 1.00 97.62 127 GLU A C 1
ATOM 980 O O . GLU A 1 127 ? -7.367 0.366 -10.137 1.00 97.62 127 GLU A O 1
ATOM 985 N N . SER A 1 128 ? -7.398 2.081 -8.704 1.00 95.44 128 SER A N 1
ATOM 986 C CA . SER A 1 128 ? -6.198 2.709 -9.274 1.00 95.44 128 SER A CA 1
ATOM 987 C C . SER A 1 128 ? -4.960 1.835 -9.070 1.00 95.44 128 SER A C 1
ATOM 989 O O . SER A 1 128 ? -4.153 1.714 -9.982 1.00 95.44 128 SER A O 1
ATOM 991 N N . PHE A 1 129 ? -4.838 1.186 -7.911 1.00 96.81 129 PHE A N 1
ATOM 992 C CA . PHE A 1 129 ? -3.747 0.251 -7.648 1.00 96.81 129 PHE A CA 1
ATOM 993 C C . PHE A 1 129 ? -3.896 -1.071 -8.407 1.00 96.81 129 PHE A C 1
ATOM 995 O O . PHE A 1 129 ? -2.914 -1.577 -8.934 1.00 96.81 129 PHE A O 1
ATOM 1002 N N . VAL A 1 130 ? -5.116 -1.605 -8.537 1.00 96.69 130 VAL A N 1
ATOM 1003 C CA . VAL A 1 130 ? -5.374 -2.815 -9.342 1.00 96.69 130 VAL A CA 1
ATOM 1004 C C . VAL A 1 130 ? -4.918 -2.625 -10.789 1.00 96.69 130 VAL A C 1
ATOM 1006 O O . VAL A 1 130 ? -4.328 -3.532 -11.364 1.00 96.69 130 VAL A O 1
ATOM 1009 N N . LYS A 1 131 ? -5.123 -1.435 -11.361 1.00 95.25 131 LYS A N 1
ATOM 1010 C CA . LYS A 1 131 ? -4.638 -1.112 -12.710 1.00 95.25 131 LYS A CA 1
ATOM 1011 C C . LYS A 1 131 ? -3.118 -1.116 -12.808 1.00 95.25 131 LYS A C 1
ATOM 1013 O O . LYS A 1 131 ? -2.595 -1.646 -13.776 1.00 95.25 131 LYS A O 1
ATOM 1018 N N . VAL A 1 132 ? -2.427 -0.594 -11.794 1.00 94.38 132 VAL A N 1
ATOM 1019 C CA . VAL A 1 132 ? -0.961 -0.677 -11.714 1.00 94.38 132 VAL A CA 1
ATOM 1020 C C . VAL A 1 132 ? -0.513 -2.135 -11.583 1.00 94.38 132 VAL A C 1
ATOM 1022 O O . VAL A 1 132 ? 0.400 -2.560 -12.279 1.00 94.38 132 VAL A O 1
ATOM 1025 N N . LEU A 1 133 ? -1.174 -2.947 -10.755 1.00 94.44 133 LEU A N 1
ATOM 1026 C CA . LEU A 1 133 ? -0.862 -4.376 -10.676 1.00 94.44 133 LEU A CA 1
ATOM 1027 C C . LEU A 1 133 ? -0.999 -5.070 -12.036 1.00 94.44 133 LEU A C 1
ATOM 1029 O O . LEU A 1 133 ? -0.130 -5.862 -12.383 1.00 94.44 133 LEU A O 1
ATOM 1033 N N . ASP A 1 134 ? -2.070 -4.789 -12.780 1.00 93.50 134 ASP A N 1
ATOM 1034 C CA . ASP A 1 134 ? -2.347 -5.403 -14.082 1.00 93.50 134 ASP A CA 1
ATOM 1035 C C . ASP A 1 134 ? -1.334 -4.964 -15.150 1.00 93.50 134 ASP A C 1
ATOM 1037 O O . ASP A 1 134 ? -0.673 -5.809 -15.756 1.00 93.50 134 ASP A O 1
ATOM 1041 N N . GLU A 1 135 ? -1.134 -3.650 -15.293 1.00 92.56 135 GLU A N 1
ATOM 1042 C CA . GLU A 1 135 ? -0.203 -3.029 -16.245 1.00 92.56 135 GLU A CA 1
ATOM 1043 C C . GLU A 1 135 ? 1.224 -3.565 -16.095 1.00 92.56 135 GLU A C 1
ATOM 1045 O O . GLU A 1 135 ? 1.902 -3.871 -17.077 1.00 92.56 135 GLU A O 1
ATOM 1050 N N . TRP A 1 136 ? 1.667 -3.732 -14.851 1.00 94.00 136 TRP A N 1
ATOM 1051 C CA . TRP A 1 136 ? 3.044 -4.088 -14.534 1.00 94.00 136 TRP A CA 1
ATOM 1052 C C . TRP A 1 136 ? 3.240 -5.582 -14.247 1.00 94.00 136 TRP A C 1
ATOM 1054 O O . TRP A 1 136 ? 4.362 -6.027 -13.988 1.00 94.00 136 TRP A O 1
ATOM 1064 N N . SER A 1 137 ? 2.173 -6.385 -14.335 1.00 90.31 137 SER A N 1
ATOM 1065 C CA . SER A 1 137 ? 2.197 -7.819 -14.021 1.00 90.31 137 SER A CA 1
ATOM 1066 C C . SER A 1 137 ? 3.097 -8.641 -14.940 1.00 90.31 137 SER A C 1
ATOM 1068 O O . SER A 1 137 ? 3.485 -9.739 -14.561 1.00 90.31 137 SER A O 1
ATOM 1070 N N . LEU A 1 138 ? 3.466 -8.142 -16.119 1.00 91.56 138 LEU A N 1
ATOM 1071 C CA . LEU A 1 138 ? 4.287 -8.881 -17.084 1.00 91.56 138 LEU A CA 1
ATOM 1072 C C . LEU A 1 138 ? 5.794 -8.629 -16.930 1.00 91.56 138 LEU A C 1
ATOM 1074 O O . LEU A 1 138 ? 6.594 -9.353 -17.521 1.00 91.56 138 LEU A O 1
ATOM 1078 N N . TYR A 1 139 ? 6.202 -7.651 -16.116 1.00 94.50 139 TYR A N 1
ATOM 1079 C CA . TYR A 1 139 ? 7.608 -7.275 -15.950 1.00 94.50 139 TYR A CA 1
ATOM 1080 C C . TYR A 1 139 ? 8.204 -7.863 -14.659 1.00 94.50 139 TYR A C 1
ATOM 1082 O O . TYR A 1 139 ? 7.750 -7.524 -13.561 1.00 94.50 139 TYR A O 1
ATOM 1090 N N . PRO A 1 140 ? 9.243 -8.720 -14.732 1.00 93.88 140 PRO A N 1
ATOM 1091 C CA . PRO A 1 140 ? 9.826 -9.369 -13.556 1.00 93.88 140 PRO A CA 1
ATOM 1092 C C . PRO A 1 140 ? 10.330 -8.403 -12.485 1.00 93.88 140 PRO A C 1
ATOM 1094 O O . PRO A 1 140 ? 10.267 -8.720 -11.291 1.00 93.88 140 PRO A O 1
ATOM 1097 N N . SER A 1 141 ? 10.903 -7.267 -12.885 1.00 94.06 141 SER A N 1
ATOM 1098 C CA . SER A 1 141 ? 11.409 -6.279 -11.932 1.00 94.06 141 SER A CA 1
ATOM 1099 C C . SER A 1 141 ? 10.266 -5.491 -11.305 1.00 94.06 141 SER A C 1
ATOM 1101 O O . SER A 1 141 ? 10.284 -5.297 -10.089 1.00 94.06 141 SER A O 1
ATOM 1103 N N . ALA A 1 142 ? 9.225 -5.148 -12.071 1.00 94.19 142 ALA A N 1
ATOM 1104 C CA . ALA A 1 142 ? 8.046 -4.485 -11.521 1.00 94.19 142 ALA A CA 1
ATOM 1105 C C . ALA A 1 142 ? 7.306 -5.374 -10.519 1.00 94.19 142 ALA A C 1
ATOM 1107 O O . ALA A 1 142 ? 6.993 -4.922 -9.422 1.00 94.19 142 ALA A O 1
ATOM 1108 N N . GLN A 1 143 ? 7.121 -6.662 -10.822 1.00 95.00 143 GLN A N 1
ATOM 1109 C CA . GLN A 1 143 ? 6.500 -7.601 -9.886 1.00 95.00 143 GLN A CA 1
ATOM 1110 C C . GLN A 1 143 ? 7.257 -7.702 -8.550 1.00 95.00 143 GLN A C 1
ATOM 1112 O O . GLN A 1 143 ? 6.638 -7.790 -7.489 1.00 95.00 143 GLN A O 1
ATOM 1117 N N . ARG A 1 144 ? 8.598 -7.655 -8.576 1.00 95.00 144 ARG A N 1
ATOM 1118 C CA . ARG A 1 144 ? 9.424 -7.630 -7.354 1.00 95.00 144 ARG A CA 1
ATOM 1119 C C . ARG A 1 144 ? 9.290 -6.320 -6.589 1.00 95.00 144 ARG A C 1
ATOM 1121 O O . ARG A 1 144 ? 9.265 -6.348 -5.362 1.00 95.00 144 ARG A O 1
ATOM 1128 N N . ILE A 1 145 ? 9.225 -5.195 -7.299 1.00 93.75 145 ILE A N 1
ATOM 1129 C CA . ILE A 1 145 ? 9.009 -3.884 -6.683 1.00 93.75 145 ILE A CA 1
ATOM 1130 C C . ILE A 1 145 ? 7.641 -3.860 -5.998 1.00 93.75 145 ILE A C 1
ATOM 1132 O O . ILE A 1 145 ? 7.573 -3.573 -4.807 1.00 93.75 145 ILE A O 1
ATOM 1136 N N . LEU A 1 146 ? 6.579 -4.248 -6.706 1.00 94.94 146 LEU A N 1
ATOM 1137 C CA . LEU A 1 146 ? 5.215 -4.305 -6.180 1.00 94.94 146 LEU A CA 1
ATOM 1138 C C . LEU A 1 146 ? 5.111 -5.239 -4.970 1.00 94.94 146 LEU A C 1
ATOM 1140 O O . LEU A 1 146 ? 4.586 -4.833 -3.938 1.00 94.94 146 LEU A O 1
ATOM 1144 N N . GLY A 1 147 ? 5.677 -6.448 -5.051 1.00 95.12 147 GLY A N 1
ATOM 1145 C CA . GLY A 1 147 ? 5.704 -7.384 -3.923 1.00 95.12 147 GLY A CA 1
ATOM 1146 C C . GLY A 1 147 ? 6.413 -6.813 -2.692 1.00 95.12 147 GLY A C 1
ATOM 1147 O O . GLY A 1 147 ? 5.964 -7.017 -1.568 1.00 95.12 147 GLY A O 1
ATOM 1148 N N . ARG A 1 148 ? 7.485 -6.037 -2.891 1.00 94.25 148 ARG A N 1
ATOM 1149 C CA . ARG A 1 148 ? 8.163 -5.346 -1.791 1.00 94.25 148 ARG A CA 1
ATOM 1150 C C . ARG A 1 148 ? 7.334 -4.199 -1.210 1.00 94.25 148 ARG A C 1
ATOM 1152 O O . ARG A 1 148 ? 7.289 -4.068 0.003 1.00 94.25 148 ARG A O 1
ATOM 1159 N N . CYS A 1 149 ? 6.658 -3.411 -2.045 1.00 94.31 149 CYS A N 1
ATOM 1160 C CA . CYS A 1 149 ? 5.781 -2.333 -1.574 1.00 94.31 149 CYS A CA 1
ATOM 1161 C C . CYS A 1 149 ? 4.649 -2.875 -0.697 1.00 94.31 149 CYS A C 1
ATOM 1163 O O . CYS A 1 149 ? 4.329 -2.286 0.331 1.00 94.31 149 CYS A O 1
ATOM 1165 N N . LEU A 1 150 ? 4.073 -4.012 -1.099 1.00 96.25 150 LEU A N 1
ATOM 1166 C CA . LEU A 1 150 ? 3.044 -4.708 -0.334 1.00 96.25 150 LEU A CA 1
ATOM 1167 C C . LEU A 1 150 ? 3.589 -5.196 1.015 1.00 96.25 150 LEU A C 1
ATOM 1169 O O . LEU A 1 150 ? 2.953 -4.939 2.032 1.00 96.25 150 LEU A O 1
ATOM 1173 N N . ALA A 1 151 ? 4.783 -5.799 1.030 1.00 95.88 151 ALA A N 1
ATOM 1174 C CA . ALA A 1 151 ? 5.445 -6.248 2.257 1.00 95.88 151 ALA A CA 1
ATOM 1175 C C . ALA A 1 151 ? 5.743 -5.095 3.226 1.00 95.88 151 ALA A C 1
ATOM 1177 O O . ALA A 1 151 ? 5.428 -5.181 4.410 1.00 95.88 151 ALA A O 1
ATOM 1178 N N . ASP A 1 152 ? 6.320 -4.005 2.718 1.00 94.94 152 ASP A N 1
ATOM 1179 C CA . ASP A 1 152 ? 6.680 -2.844 3.532 1.00 94.94 152 ASP A CA 1
ATOM 1180 C C . ASP A 1 152 ? 5.411 -2.173 4.105 1.00 94.94 152 ASP A C 1
ATOM 1182 O O . ASP A 1 152 ? 5.372 -1.808 5.279 1.00 94.94 152 ASP A O 1
ATOM 1186 N N . ALA A 1 153 ? 4.339 -2.064 3.308 1.00 97.12 153 ALA A N 1
ATOM 1187 C CA . ALA A 1 153 ? 3.064 -1.504 3.754 1.00 97.12 153 ALA A CA 1
ATOM 1188 C C . ALA A 1 153 ? 2.332 -2.391 4.770 1.00 97.12 153 ALA A C 1
ATOM 1190 O O . ALA A 1 153 ? 1.785 -1.870 5.742 1.00 97.12 153 ALA A O 1
ATOM 1191 N N . GLU A 1 154 ? 2.298 -3.707 4.549 1.00 96.81 154 GLU A N 1
ATOM 1192 C CA . GLU A 1 154 ? 1.716 -4.661 5.495 1.00 96.81 154 GLU A CA 1
ATOM 1193 C C . GLU A 1 154 ? 2.463 -4.616 6.832 1.00 96.81 154 GLU A C 1
ATOM 1195 O O . GLU A 1 154 ? 1.820 -4.460 7.870 1.00 96.81 154 GLU A O 1
ATOM 1200 N N . GLY A 1 155 ? 3.797 -4.700 6.812 1.00 96.69 155 GLY A N 1
ATOM 1201 C CA . GLY A 1 155 ? 4.621 -4.674 8.020 1.00 96.69 155 GLY A CA 1
ATOM 1202 C C . GLY A 1 155 ? 4.425 -3.387 8.817 1.00 96.69 155 GLY A C 1
ATOM 1203 O O . GLY A 1 155 ? 4.085 -3.432 9.997 1.00 96.69 155 GLY A O 1
ATOM 1204 N N . GLU A 1 156 ? 4.525 -2.226 8.161 1.00 97.62 156 GLU A N 1
ATOM 1205 C CA . GLU A 1 156 ? 4.289 -0.938 8.824 1.00 97.62 156 GLU A CA 1
ATOM 1206 C C . GLU A 1 156 ? 2.875 -0.831 9.408 1.00 97.62 156 GLU A C 1
ATOM 1208 O O . GLU A 1 156 ? 2.686 -0.287 10.501 1.00 97.62 156 GLU A O 1
ATOM 1213 N N . TYR A 1 157 ? 1.869 -1.357 8.703 1.00 97.62 157 TYR A N 1
ATOM 1214 C CA . TYR A 1 157 ? 0.506 -1.351 9.209 1.00 97.62 157 TYR A CA 1
ATOM 1215 C C . TYR A 1 157 ? 0.357 -2.266 10.424 1.00 97.62 157 TYR A C 1
ATOM 1217 O O . TYR A 1 157 ? -0.111 -1.816 11.468 1.00 97.62 157 TYR A O 1
ATOM 1225 N N . ASN A 1 158 ? 0.736 -3.535 10.305 1.00 95.75 158 ASN A N 1
ATOM 1226 C CA . ASN A 1 158 ? 0.476 -4.546 11.325 1.00 95.75 158 ASN A CA 1
ATOM 1227 C C . ASN A 1 158 ? 1.300 -4.318 12.598 1.00 95.75 158 ASN A C 1
ATOM 1229 O O . ASN A 1 158 ? 0.768 -4.505 13.693 1.00 95.75 158 ASN A O 1
ATOM 1233 N N . ASP A 1 159 ? 2.536 -3.834 12.473 1.00 96.69 159 ASP A N 1
ATOM 1234 C CA . ASP A 1 159 ? 3.423 -3.637 13.622 1.00 96.69 159 ASP A CA 1
ATOM 1235 C C . ASP A 1 159 ? 3.139 -2.330 14.375 1.00 96.69 159 ASP A C 1
ATOM 1237 O O . ASP A 1 159 ? 3.249 -2.285 15.603 1.00 96.69 159 ASP A O 1
ATOM 1241 N N . TYR A 1 160 ? 2.762 -1.257 13.665 1.00 96.56 160 TYR A N 1
ATOM 1242 C CA . TYR A 1 160 ? 2.680 0.084 14.262 1.00 96.56 160 TYR A CA 1
ATOM 1243 C C . TYR A 1 160 ? 1.287 0.709 14.254 1.00 96.56 160 TYR A C 1
ATOM 1245 O O . TYR A 1 160 ? 0.983 1.505 15.142 1.00 96.56 160 TYR A O 1
ATOM 1253 N N . ILE A 1 161 ? 0.441 0.400 13.269 1.00 96.69 161 ILE A N 1
ATOM 1254 C CA . ILE A 1 161 ? -0.868 1.054 13.108 1.00 96.69 161 ILE A CA 1
ATOM 1255 C C . ILE A 1 161 ? -1.979 0.191 13.698 1.00 96.69 161 ILE A C 1
ATOM 1257 O O . ILE A 1 161 ? -2.789 0.691 14.477 1.00 96.69 161 ILE A O 1
ATOM 1261 N N . HIS A 1 162 ? -2.002 -1.098 13.366 1.00 95.69 162 HIS A N 1
ATOM 1262 C CA . HIS A 1 162 ? -3.029 -2.043 13.786 1.00 95.69 162 HIS A CA 1
ATOM 1263 C C . HIS A 1 162 ? -3.232 -2.099 15.312 1.00 95.69 162 HIS A C 1
ATOM 1265 O O . HIS A 1 162 ? -4.386 -2.075 15.736 1.00 95.69 162 HIS A O 1
ATOM 1271 N N . PRO A 1 163 ? -2.190 -2.067 16.173 1.00 95.38 163 PRO A N 1
ATOM 1272 C CA . PRO A 1 163 ? -2.394 -2.046 17.625 1.00 95.38 163 PRO A CA 1
ATOM 1273 C C . PRO A 1 163 ? -3.231 -0.852 18.112 1.00 95.38 163 PRO A C 1
ATOM 1275 O O . PRO A 1 163 ? -3.957 -0.969 19.100 1.00 95.38 163 PRO A O 1
ATOM 1278 N N . LEU A 1 164 ? -3.173 0.267 17.383 1.00 95.44 164 LEU A N 1
ATOM 1279 C CA . LEU A 1 164 ? -3.741 1.558 17.763 1.00 95.44 164 LEU A CA 1
ATOM 1280 C C . LEU A 1 164 ? -5.149 1.809 17.198 1.00 95.44 164 LEU A C 1
ATOM 1282 O O . LEU A 1 164 ? -5.772 2.799 17.582 1.00 95.44 164 LEU A O 1
ATOM 1286 N N . VAL A 1 165 ? -5.663 0.961 16.294 1.00 93.00 165 VAL A N 1
ATOM 1287 C CA . VAL A 1 165 ? -6.886 1.246 15.501 1.00 93.00 165 VAL A CA 1
ATOM 1288 C C . VAL A 1 165 ? -8.150 1.468 16.332 1.00 93.00 165 VAL A C 1
ATOM 1290 O O . VAL A 1 165 ? -9.041 2.184 15.885 1.00 93.00 165 VAL A O 1
ATOM 1293 N N . GLU A 1 166 ? -8.212 0.908 17.539 1.00 90.62 166 GLU A N 1
ATOM 1294 C CA . GLU A 1 166 ? -9.318 1.109 18.489 1.00 90.62 166 GLU A CA 1
ATOM 1295 C C . GLU A 1 166 ? -8.988 2.111 19.605 1.00 90.62 166 GLU A C 1
ATOM 1297 O O . GLU A 1 166 ? -9.869 2.526 20.353 1.00 90.62 166 GLU A O 1
ATOM 1302 N N . GLU A 1 167 ? -7.720 2.504 19.734 1.00 92.81 167 GLU A N 1
ATOM 1303 C CA . GLU A 1 167 ? -7.235 3.377 20.808 1.00 92.81 167 GLU A CA 1
ATOM 1304 C C . GLU A 1 167 ? -7.217 4.849 20.388 1.00 92.81 167 GLU A C 1
ATOM 1306 O O . GLU A 1 167 ? -7.335 5.745 21.226 1.00 92.81 167 GLU A O 1
ATOM 1311 N N . LEU A 1 168 ? -7.069 5.110 19.087 1.00 94.75 168 LEU A N 1
ATOM 1312 C CA . LEU A 1 168 ? -6.928 6.452 18.536 1.00 94.75 168 LEU A CA 1
ATOM 1313 C C . LEU A 1 168 ? -8.112 6.839 17.639 1.00 94.75 168 LEU A C 1
ATOM 1315 O O . LEU A 1 168 ? -8.712 5.986 16.986 1.00 94.75 168 LEU A O 1
ATOM 1319 N N . PRO A 1 169 ? -8.423 8.146 17.528 1.00 94.88 169 PRO A N 1
ATOM 1320 C CA . PRO A 1 169 ? -9.424 8.629 16.584 1.00 94.88 169 PRO A CA 1
ATOM 1321 C C . PRO A 1 169 ? -9.097 8.229 15.141 1.00 94.88 169 PRO A C 1
ATOM 1323 O O . PRO A 1 169 ? -7.930 8.250 14.739 1.00 94.88 169 PRO A O 1
ATOM 1326 N N . LEU A 1 170 ? -10.132 7.973 14.333 1.00 93.44 170 LEU A N 1
ATOM 1327 C CA . LEU A 1 170 ? -9.991 7.542 12.934 1.00 93.44 170 LEU A CA 1
ATOM 1328 C C . LEU A 1 170 ? -9.086 8.469 12.109 1.00 93.44 170 LEU A C 1
ATOM 1330 O O . LEU A 1 170 ? -8.263 7.987 11.337 1.00 93.44 170 LEU A O 1
ATOM 1334 N N . GLU A 1 171 ? -9.184 9.783 12.325 1.00 94.62 171 GLU A N 1
ATOM 1335 C CA . GLU A 1 171 ? -8.354 10.801 11.666 1.00 94.62 171 GLU A CA 1
ATOM 1336 C C . GLU A 1 171 ? -6.862 10.656 12.002 1.00 94.62 171 GLU A C 1
ATOM 1338 O O . GLU A 1 171 ? -5.995 10.868 11.154 1.00 94.62 171 GLU A O 1
ATOM 1343 N N . THR A 1 172 ? -6.552 10.269 13.243 1.00 96.75 172 THR A N 1
ATOM 1344 C CA . THR A 1 172 ? -5.175 10.016 13.680 1.00 96.75 172 THR A CA 1
ATOM 1345 C C . THR A 1 172 ? -4.631 8.755 13.020 1.00 96.75 172 THR A C 1
ATOM 1347 O O . THR A 1 172 ? -3.493 8.764 12.558 1.00 96.75 172 THR A O 1
ATOM 1350 N N . ILE A 1 173 ? -5.446 7.701 12.911 1.00 96.62 173 ILE A N 1
ATOM 1351 C CA . ILE A 1 173 ? -5.081 6.485 12.172 1.00 96.62 173 ILE A CA 1
ATOM 1352 C C . ILE A 1 173 ? -4.832 6.801 10.693 1.00 96.62 173 ILE A C 1
ATOM 1354 O O . ILE A 1 173 ? -3.822 6.376 10.139 1.00 96.62 173 ILE A O 1
ATOM 1358 N N . ASP A 1 174 ? -5.689 7.608 10.066 1.00 95.69 174 ASP A N 1
ATOM 1359 C CA . ASP A 1 174 ? -5.534 8.004 8.660 1.00 95.69 174 ASP A CA 1
ATOM 1360 C C . ASP A 1 174 ? -4.243 8.803 8.433 1.00 95.69 174 ASP A C 1
ATOM 1362 O O . ASP A 1 174 ? -3.545 8.610 7.430 1.00 95.69 174 ASP A O 1
ATOM 1366 N N . ARG A 1 175 ? -3.882 9.664 9.392 1.00 97.19 175 ARG A N 1
ATOM 1367 C CA . ARG A 1 175 ? -2.600 10.372 9.385 1.00 97.19 175 ARG A CA 1
ATOM 1368 C C . ARG A 1 175 ? -1.423 9.409 9.527 1.00 97.19 175 ARG A C 1
ATOM 1370 O O . ARG A 1 175 ? -0.490 9.520 8.742 1.00 97.19 175 ARG A O 1
ATOM 1377 N N . LEU A 1 176 ? -1.481 8.441 10.443 1.00 97.88 176 LEU A N 1
ATOM 1378 C CA . LEU A 1 176 ? -0.423 7.435 10.606 1.00 97.88 176 LEU A CA 1
ATOM 1379 C C . LEU A 1 176 ? -0.225 6.601 9.337 1.00 97.88 176 LEU A C 1
ATOM 1381 O O . LEU A 1 176 ? 0.907 6.432 8.895 1.00 97.88 176 LEU A O 1
ATOM 1385 N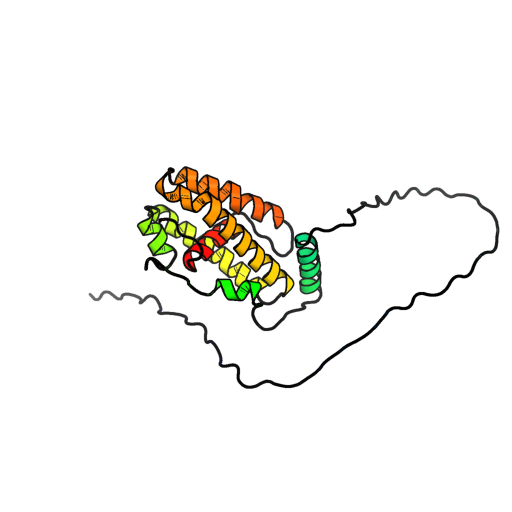 N . VAL A 1 177 ? -1.311 6.146 8.705 1.00 97.75 177 VAL A N 1
ATOM 1386 C CA . VAL A 1 177 ? -1.248 5.451 7.406 1.00 97.75 177 VAL A CA 1
ATOM 1387 C C . VAL A 1 177 ? -0.590 6.347 6.358 1.00 97.75 177 VAL A C 1
ATOM 1389 O O . VAL A 1 177 ? 0.273 5.904 5.601 1.00 97.75 177 VAL A O 1
ATOM 1392 N N . THR A 1 178 ? -0.954 7.628 6.331 1.00 97.50 178 THR A N 1
ATOM 1393 C CA . THR A 1 178 ? -0.380 8.579 5.378 1.00 97.50 178 THR A CA 1
ATOM 1394 C C . THR A 1 178 ? 1.119 8.788 5.605 1.00 97.50 178 THR A C 1
ATOM 1396 O O . THR A 1 178 ? 1.895 8.736 4.656 1.00 97.50 178 THR A O 1
ATOM 1399 N N . GLU A 1 179 ? 1.534 9.024 6.845 1.00 97.56 179 GLU A N 1
ATOM 1400 C CA . GLU A 1 179 ? 2.909 9.383 7.208 1.00 97.56 179 GLU A CA 1
ATOM 1401 C C . GLU A 1 179 ? 3.870 8.197 7.173 1.00 97.56 179 GLU A C 1
ATOM 1403 O O . GLU A 1 179 ? 5.020 8.368 6.777 1.00 97.56 179 GLU A O 1
ATOM 1408 N N . ARG A 1 180 ? 3.411 7.005 7.568 1.00 97.25 180 ARG A N 1
ATOM 1409 C CA . ARG A 1 180 ? 4.265 5.813 7.663 1.00 97.25 180 ARG A CA 1
ATOM 1410 C C . ARG A 1 180 ? 4.284 4.972 6.397 1.00 97.25 180 ARG A C 1
ATOM 1412 O O . ARG A 1 180 ? 5.289 4.334 6.120 1.00 97.25 180 ARG A O 1
ATOM 1419 N N . ILE A 1 181 ? 3.195 4.977 5.628 1.00 97.44 181 ILE A N 1
ATOM 1420 C CA . ILE A 1 181 ? 3.055 4.107 4.455 1.00 97.44 181 ILE A CA 1
ATOM 1421 C C . ILE A 1 181 ? 2.978 4.945 3.185 1.00 97.44 181 ILE A C 1
ATOM 1423 O O . ILE A 1 181 ? 3.824 4.817 2.304 1.00 97.44 181 ILE A O 1
ATOM 1427 N N . VAL A 1 182 ? 1.988 5.837 3.082 1.00 96.94 182 VAL A N 1
ATOM 1428 C CA . VAL A 1 182 ? 1.700 6.510 1.806 1.00 96.94 182 VAL A CA 1
ATOM 1429 C C . VAL A 1 182 ? 2.841 7.422 1.370 1.00 96.94 182 VAL A C 1
ATOM 1431 O O . VAL A 1 182 ? 3.253 7.356 0.214 1.00 96.94 182 VAL A O 1
ATOM 1434 N N . ILE A 1 183 ? 3.348 8.269 2.266 1.00 95.31 183 ILE A N 1
ATOM 1435 C CA . ILE A 1 183 ? 4.436 9.205 1.963 1.00 95.31 183 ILE A CA 1
ATOM 1436 C C . ILE A 1 183 ? 5.731 8.458 1.630 1.00 95.31 183 ILE A C 1
ATOM 1438 O O . ILE A 1 183 ? 6.224 8.660 0.522 1.00 95.31 183 ILE A O 1
ATOM 1442 N N . PRO A 1 184 ? 6.258 7.563 2.491 1.00 94.50 184 PRO A N 1
ATOM 1443 C CA . PRO A 1 184 ? 7.555 6.941 2.237 1.00 94.50 184 PRO A CA 1
ATOM 1444 C C . PRO A 1 184 ? 7.575 6.107 0.959 1.00 94.50 184 PRO A C 1
ATOM 1446 O O . PRO A 1 184 ? 8.553 6.146 0.216 1.00 94.50 184 PRO A O 1
ATOM 1449 N N . ILE A 1 185 ? 6.485 5.393 0.673 1.00 93.31 185 ILE A N 1
ATOM 1450 C CA . ILE A 1 185 ? 6.377 4.585 -0.540 1.00 93.31 185 ILE A CA 1
ATOM 1451 C C . ILE A 1 185 ? 6.246 5.492 -1.771 1.00 93.31 185 ILE A C 1
ATOM 1453 O O . ILE A 1 185 ? 7.000 5.327 -2.725 1.00 93.31 185 ILE A O 1
ATOM 1457 N N . SER A 1 186 ? 5.377 6.509 -1.746 1.00 91.62 186 SER A N 1
ATOM 1458 C CA . SER A 1 186 ? 5.241 7.413 -2.904 1.00 91.62 186 SER A CA 1
ATOM 1459 C C . SER A 1 186 ? 6.537 8.182 -3.197 1.00 91.62 186 SER A C 1
ATOM 1461 O O . SER A 1 186 ? 6.884 8.380 -4.356 1.00 91.62 186 SER A O 1
ATOM 1463 N N . ASP A 1 187 ? 7.285 8.581 -2.166 1.00 90.31 187 ASP A N 1
ATOM 1464 C CA . ASP A 1 187 ? 8.557 9.295 -2.328 1.00 90.31 187 ASP A CA 1
ATOM 1465 C C . ASP A 1 187 ? 9.689 8.367 -2.813 1.00 90.31 187 ASP A C 1
ATOM 1467 O O . ASP A 1 187 ? 10.612 8.816 -3.491 1.00 90.31 187 ASP A O 1
ATOM 1471 N N . GLN A 1 188 ? 9.629 7.069 -2.491 1.00 86.50 188 GLN A N 1
ATOM 1472 C CA . GLN A 1 188 ? 10.619 6.084 -2.937 1.00 86.50 188 GLN A CA 1
ATOM 1473 C C . GLN A 1 188 ? 10.458 5.698 -4.415 1.00 86.50 188 GLN A C 1
ATOM 1475 O O . GLN A 1 188 ? 11.456 5.378 -5.066 1.00 86.50 188 GLN A O 1
ATOM 1480 N N . PHE A 1 189 ? 9.227 5.714 -4.931 1.00 82.00 189 PHE A N 1
ATOM 1481 C CA . PHE A 1 189 ? 8.892 5.244 -6.282 1.00 82.00 189 PHE A CA 1
ATOM 1482 C C . PHE A 1 189 ? 8.434 6.352 -7.238 1.00 82.00 189 PHE A C 1
ATOM 1484 O O . PHE A 1 189 ? 8.274 6.099 -8.428 1.00 82.00 189 PHE A O 1
ATOM 1491 N N . GLY A 1 190 ? 8.252 7.579 -6.749 1.00 67.62 190 GLY A N 1
ATOM 1492 C CA . GLY A 1 190 ? 7.843 8.711 -7.573 1.00 67.62 190 GLY A CA 1
ATOM 1493 C C . GLY A 1 190 ? 8.889 9.083 -8.628 1.00 67.62 190 GLY A C 1
ATOM 1494 O O . GLY A 1 190 ? 10.063 9.295 -8.313 1.00 67.62 190 GLY A O 1
ATOM 1495 N N . GLY A 1 191 ? 8.446 9.216 -9.881 1.00 67.38 191 GLY A N 1
ATOM 1496 C CA . GLY A 1 191 ? 9.253 9.753 -10.987 1.00 67.38 191 GLY A CA 1
ATOM 1497 C C . GLY A 1 191 ? 9.989 8.734 -11.869 1.00 67.38 191 GLY A C 1
ATOM 1498 O O . GLY A 1 191 ? 10.789 9.156 -12.704 1.00 67.38 191 GLY A O 1
ATOM 1499 N N . GLY A 1 192 ? 9.735 7.432 -11.703 1.00 72.62 192 GLY A N 1
ATOM 1500 C CA . GLY A 1 192 ? 10.157 6.376 -12.638 1.00 72.62 192 GLY A CA 1
ATOM 1501 C C . GLY A 1 192 ? 9.019 5.895 -13.549 1.00 72.62 192 GLY A C 1
ATOM 1502 O O . GLY A 1 192 ? 7.909 6.413 -13.476 1.00 72.62 192 GLY A O 1
ATOM 1503 N N . GLU A 1 193 ? 9.284 4.879 -14.381 1.00 79.19 193 GLU A N 1
ATOM 1504 C CA . GLU A 1 193 ? 8.260 4.236 -15.231 1.00 79.19 193 GLU A CA 1
ATOM 1505 C C . GLU A 1 193 ? 7.113 3.643 -14.388 1.00 79.19 193 GLU A C 1
ATOM 1507 O O . GLU A 1 193 ? 5.938 3.805 -14.708 1.00 79.19 193 GLU A O 1
ATOM 1512 N N . LEU A 1 194 ? 7.448 3.031 -13.245 1.00 83.94 194 LEU A N 1
ATOM 1513 C CA . LEU A 1 194 ? 6.481 2.608 -12.231 1.00 83.94 194 LEU A CA 1
ATOM 1514 C C . LEU A 1 194 ? 6.166 3.773 -11.282 1.00 83.94 194 LEU A C 1
ATOM 1516 O O . LEU A 1 194 ? 6.728 3.854 -10.189 1.00 83.94 194 LEU A O 1
ATOM 1520 N N . ASP A 1 195 ? 5.273 4.671 -11.696 1.00 78.81 195 ASP A N 1
ATOM 1521 C CA . ASP A 1 195 ? 4.868 5.809 -10.866 1.00 78.81 195 ASP A CA 1
ATOM 1522 C C . ASP A 1 195 ? 3.781 5.415 -9.853 1.00 78.81 195 ASP A C 1
ATOM 1524 O O . ASP A 1 195 ? 2.632 5.118 -10.197 1.00 78.81 195 ASP A O 1
ATOM 1528 N N . MET A 1 196 ? 4.143 5.429 -8.570 1.00 85.75 196 MET A N 1
ATOM 1529 C CA . MET A 1 196 ? 3.204 5.222 -7.468 1.00 85.75 196 MET A CA 1
ATOM 1530 C C . MET A 1 196 ? 2.920 6.535 -6.746 1.00 85.75 196 MET A C 1
ATOM 1532 O O . MET A 1 196 ? 3.512 6.855 -5.715 1.00 85.75 196 MET A O 1
ATOM 1536 N N . ASP A 1 197 ? 1.960 7.290 -7.274 1.00 90.38 197 ASP A N 1
ATOM 1537 C CA . ASP A 1 197 ? 1.475 8.495 -6.612 1.00 90.38 197 ASP A CA 1
ATOM 1538 C C . ASP A 1 197 ? 0.736 8.182 -5.292 1.00 90.38 197 ASP A C 1
ATOM 1540 O O . ASP A 1 197 ? 0.362 7.048 -4.975 1.00 90.38 197 ASP A O 1
ATOM 1544 N N . ARG A 1 198 ? 0.436 9.226 -4.515 1.00 92.31 198 ARG A N 1
ATOM 1545 C CA . ARG A 1 198 ? -0.268 9.081 -3.228 1.00 92.31 198 ARG A CA 1
ATOM 1546 C C . ARG A 1 198 ? -1.629 8.399 -3.360 1.00 92.31 198 ARG A C 1
ATOM 1548 O O . ARG A 1 198 ? -2.070 7.742 -2.416 1.00 92.31 198 ARG A O 1
ATOM 1555 N N . ARG A 1 199 ? -2.327 8.568 -4.489 1.00 94.31 199 ARG A N 1
ATOM 1556 C CA . ARG A 1 199 ? -3.648 7.970 -4.722 1.00 94.31 199 ARG A CA 1
ATOM 1557 C C . ARG A 1 199 ? -3.510 6.463 -4.899 1.00 94.31 199 ARG A C 1
ATOM 1559 O O . ARG A 1 199 ? -4.235 5.718 -4.244 1.00 94.31 199 ARG A O 1
ATOM 1566 N N . THR A 1 200 ? -2.591 6.038 -5.754 1.00 95.12 200 THR A N 1
ATOM 1567 C CA . THR A 1 200 ? -2.259 4.641 -6.028 1.00 95.12 200 THR A CA 1
ATOM 1568 C C . THR A 1 200 ? -1.717 3.965 -4.775 1.00 95.12 200 THR A C 1
ATOM 1570 O O . THR A 1 200 ? -2.221 2.913 -4.394 1.00 95.12 200 THR A O 1
ATOM 1573 N N . THR A 1 201 ? -0.801 4.610 -4.052 1.00 96.50 201 THR A N 1
ATOM 1574 C CA . THR A 1 201 ? -0.245 4.081 -2.799 1.00 96.50 201 THR A CA 1
ATOM 1575 C C . THR A 1 201 ? -1.307 3.963 -1.701 1.00 96.50 201 THR A C 1
ATOM 1577 O O . THR A 1 201 ? -1.356 2.970 -0.983 1.00 96.50 201 THR A O 1
ATOM 1580 N N . THR A 1 202 ? -2.239 4.916 -1.593 1.00 97.31 202 THR A N 1
ATOM 1581 C CA . THR A 1 202 ? -3.402 4.747 -0.698 1.00 97.31 202 THR A CA 1
ATOM 1582 C C . THR A 1 202 ? -4.296 3.589 -1.170 1.00 97.31 202 THR A C 1
ATOM 1584 O O . THR A 1 202 ? -4.822 2.824 -0.364 1.00 97.31 202 THR A O 1
ATOM 1587 N N . GLY A 1 203 ? -4.459 3.434 -2.485 1.00 97.56 203 GLY A N 1
ATOM 1588 C CA . GLY A 1 203 ? -5.167 2.316 -3.103 1.00 97.56 203 GLY A CA 1
ATOM 1589 C C . GLY A 1 203 ? -4.576 0.953 -2.766 1.00 97.56 203 GLY A C 1
ATOM 1590 O O . GLY A 1 203 ? -5.332 0.020 -2.510 1.00 97.56 203 GLY A O 1
ATOM 1591 N N . MET A 1 204 ? -3.250 0.858 -2.693 1.00 97.44 204 MET A N 1
ATOM 1592 C CA . MET A 1 204 ? -2.528 -0.342 -2.274 1.00 97.44 204 MET A CA 1
ATOM 1593 C C . MET A 1 204 ? -2.916 -0.777 -0.858 1.00 97.44 204 MET A C 1
ATOM 1595 O O . MET A 1 204 ? -3.213 -1.948 -0.642 1.00 97.44 204 MET A O 1
ATOM 1599 N N . VAL A 1 205 ? -3.005 0.159 0.093 1.00 97.75 205 VAL A N 1
ATOM 1600 C CA . VAL A 1 205 ? -3.446 -0.142 1.469 1.00 97.75 205 VAL A CA 1
ATOM 1601 C C . VAL A 1 205 ? -4.876 -0.694 1.478 1.00 97.75 205 VAL A C 1
ATOM 1603 O O . VAL A 1 205 ? -5.176 -1.674 2.160 1.00 97.75 205 VAL A O 1
ATOM 1606 N N . TYR A 1 206 ? -5.774 -0.109 0.682 1.00 97.94 206 TYR A N 1
ATOM 1607 C CA . TYR A 1 206 ? -7.141 -0.618 0.550 1.00 97.94 206 TYR A CA 1
ATOM 1608 C C . TYR A 1 206 ? -7.217 -1.974 -0.154 1.00 97.94 206 TYR A C 1
ATOM 1610 O O . TYR A 1 206 ? -8.087 -2.782 0.172 1.00 97.94 206 TYR A O 1
ATOM 1618 N N . TRP A 1 207 ? -6.317 -2.238 -1.097 1.00 97.56 207 TRP A N 1
ATOM 1619 C CA . TRP A 1 207 ? -6.213 -3.532 -1.755 1.00 97.56 207 TRP A CA 1
ATOM 1620 C C . TRP A 1 207 ? -5.727 -4.612 -0.783 1.00 97.56 207 TRP A C 1
ATOM 1622 O O . TRP A 1 207 ? -6.365 -5.656 -0.689 1.00 97.56 207 TRP A O 1
ATOM 1632 N N . LEU A 1 208 ? -4.702 -4.330 0.029 1.00 96.81 208 LEU A N 1
ATOM 1633 C CA . LEU A 1 208 ? -4.254 -5.216 1.114 1.00 96.81 208 LEU A CA 1
ATOM 1634 C C . LEU A 1 208 ? -5.380 -5.510 2.113 1.00 96.81 208 LEU A C 1
ATOM 1636 O O . LEU A 1 208 ? -5.545 -6.644 2.559 1.00 96.81 208 LEU A O 1
ATOM 1640 N N . ALA A 1 209 ? -6.205 -4.510 2.434 1.00 95.25 209 ALA A N 1
ATOM 1641 C CA . ALA A 1 209 ? -7.371 -4.721 3.284 1.00 95.25 209 ALA A CA 1
ATOM 1642 C C . ALA A 1 209 ? -8.424 -5.627 2.620 1.00 95.25 209 ALA A C 1
ATOM 1644 O O . ALA A 1 209 ? -9.039 -6.446 3.308 1.00 95.25 209 ALA A O 1
ATOM 1645 N N . GLU A 1 210 ? -8.620 -5.523 1.301 1.00 94.94 210 GLU A N 1
ATOM 1646 C CA . GLU A 1 210 ? -9.499 -6.423 0.544 1.00 94.94 210 GLU A CA 1
ATOM 1647 C C . GLU A 1 210 ? -8.991 -7.868 0.525 1.00 94.94 210 GLU A C 1
ATOM 1649 O O . GLU A 1 210 ? -9.800 -8.775 0.710 1.00 94.94 210 GLU A O 1
ATOM 1654 N N . GLN A 1 211 ? -7.678 -8.069 0.371 1.00 94.81 211 GLN A N 1
ATOM 1655 C CA . GLN A 1 211 ? -7.029 -9.389 0.427 1.00 94.81 211 GLN A CA 1
ATOM 1656 C C . GLN A 1 211 ? -6.822 -9.916 1.860 1.00 94.81 211 GLN A C 1
ATOM 1658 O O . GLN A 1 211 ? -6.292 -10.998 2.068 1.00 94.81 211 GLN A O 1
ATOM 1663 N N . CYS A 1 212 ? -7.258 -9.163 2.866 1.00 91.69 212 CYS A N 1
ATOM 1664 C CA . CYS A 1 212 ? -7.155 -9.508 4.281 1.00 91.69 212 CYS A CA 1
ATOM 1665 C C . CYS A 1 212 ? -5.777 -9.528 4.937 1.00 91.69 212 CYS A C 1
ATOM 1667 O O . CYS A 1 212 ? -5.689 -9.903 6.100 1.00 91.69 212 CYS A O 1
ATOM 1669 N N . HIS A 1 213 ? -4.772 -8.944 4.295 1.00 92.62 213 HIS A N 1
ATOM 1670 C CA . HIS A 1 213 ? -3.472 -8.661 4.919 1.00 92.62 213 HIS A CA 1
ATOM 1671 C C . HIS A 1 213 ? -3.525 -7.477 5.902 1.00 92.62 213 HIS A C 1
ATOM 1673 O O . HIS A 1 213 ? -2.728 -7.387 6.830 1.00 92.62 213 HIS A O 1
ATOM 1679 N N . ILE A 1 214 ? -4.505 -6.575 5.732 1.00 93.56 214 ILE A N 1
ATOM 1680 C CA . ILE A 1 214 ? -4.733 -5.408 6.603 1.00 93.56 214 ILE A CA 1
ATOM 1681 C C . ILE A 1 214 ? -6.139 -5.432 7.227 1.00 93.56 214 ILE A C 1
ATOM 1683 O O . ILE A 1 214 ? -7.142 -5.762 6.571 1.00 93.56 214 ILE A O 1
ATOM 1687 N N . ARG A 1 215 ? -6.229 -5.035 8.506 1.00 90.19 215 ARG A N 1
ATOM 1688 C CA . ARG A 1 215 ? -7.476 -4.987 9.290 1.00 90.19 215 ARG A CA 1
ATOM 168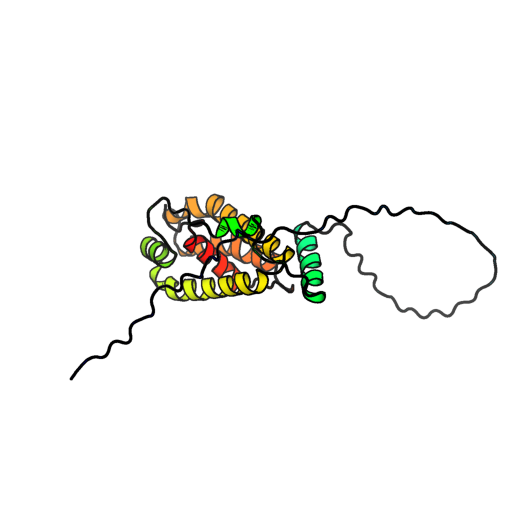9 C C . ARG A 1 215 ? -7.661 -3.650 10.009 1.00 90.19 215 ARG A C 1
ATOM 1691 O O . ARG A 1 215 ? -6.829 -3.243 10.810 1.00 90.19 215 ARG A O 1
ATOM 1698 N N . TRP A 1 216 ? -8.804 -3.014 9.750 1.00 86.88 216 TRP A N 1
ATOM 1699 C CA . TRP A 1 216 ? -9.196 -1.708 10.306 1.00 86.88 216 TRP A CA 1
ATOM 1700 C C . TRP A 1 216 ? -9.919 -1.792 11.662 1.00 86.88 216 TRP A C 1
ATOM 1702 O O . TRP A 1 216 ? -10.439 -0.787 12.136 1.00 86.88 216 TRP A O 1
ATOM 1712 N N . HIS A 1 217 ? -9.982 -2.987 12.238 1.00 86.94 217 HIS A N 1
ATOM 1713 C CA . HIS A 1 217 ? -10.601 -3.345 13.516 1.00 86.94 217 HIS A CA 1
ATOM 1714 C C . HIS A 1 217 ? -9.795 -4.503 14.126 1.00 86.94 217 HIS A C 1
ATOM 1716 O O . HIS A 1 217 ? -9.016 -5.116 13.384 1.00 86.94 217 HIS A O 1
ATOM 1722 N N . LYS A 1 218 ? -9.934 -4.785 15.428 1.00 81.94 218 LYS A N 1
ATOM 1723 C CA . LYS A 1 218 ? -9.217 -5.903 16.070 1.00 81.94 218 LYS A CA 1
ATOM 1724 C C . LYS A 1 218 ? -9.864 -7.261 15.802 1.00 81.94 218 LYS A C 1
ATOM 1726 O O . LYS A 1 218 ? -11.110 -7.340 15.819 1.00 81.94 218 LYS A O 1
#